Protein AF-A0A7S1QL71-F1 (afdb_monomer_lite)

Foldseek 3Di:
DDDDDDDDDDDDDDDDDDDDDDDDDDDDDDDDDDDDDDDDDDDPDDPDPVVVVVVVVVVVVVVVVVVVVVVVVVVVVVVVVVVVVCVVVVVVVVVVVVVVVVVVVVVVVVVVVVVVVVVVVVVVVVVVVVVVVVVVVVVVVVVVVVVVVVVVLVVVLQVQLQVLLVVLVVVLVVLVVLLVVLLVLLVVLLVQLVVLLVVLVVLQVVLVVCVVVVNNVSSVVSNVVSVVSNVSSVVSNVVSVVSNVVSVVSVVCSVVSVVVSVVSSVVSSVVSVVVVPDPPPD

Secondary structure (DSSP, 8-state):
--------------------------------------------S--SSHHHHHHHHHHHHHHHHHHHHHHHHHHHHHHHHHHHHHHHHHHHHHHHHHHHHHHHHHHHHHHHHHHHHHHHHHHHHHHHHHHHHHHHHHHHHHHHHHHHHHHHHHHHHHHHHHHHHHHHHHHHHHHHHHHHHHHHHHHHHHHHHHHHHHHHHHHHHHHHHHHHTT-HHHHHHHHHHHHHHHHHHHHHHHHHHHHHHHHHHHHHHHHHHHHHHHHHHHHHHHHHHHHHTSPP--

Sequence (282 aa):
MAANVAGWIGFLLVLLPCRAAPPSALREDTAQRGHHAALVGRNLRTGLNEVVSGVEVALSKATDAAKLAWALTDTIKKQAKESLKLAPLVEAEIATVEAAATTAREQDEQATAFLNKTRAAVEKAAFDAAEDYYMKVKLAGSRARSEATTRALEVKVAGTAADAAKPYKESYLRAKKVMMEYLEHARALAAASDSLKAESANESAAAVQYQTSGQVLQAEHQTKMAEALLGQAEALRGQAAEVRAQALRIRQGLPVYERAGQVASESIAAAVRSTATLPPIY

Radius of gyration: 66.4 Å; chains: 1; bounding box: 115×74×174 Å

pLDDT: mean 78.96, std 20.11, range [35.91, 98.44]

Organism: Alexandrium catenella (NCBI:txid2925)

Structure (mmCIF, N/CA/C/O backbone):
data_AF-A0A7S1QL71-F1
#
_entry.id   AF-A0A7S1QL71-F1
#
loop_
_atom_site.group_PDB
_atom_site.id
_atom_site.type_symbol
_atom_site.label_atom_id
_atom_site.label_alt_id
_atom_site.label_comp_id
_atom_site.label_asym_id
_atom_site.label_entity_id
_atom_site.label_seq_id
_atom_site.pdbx_PDB_ins_code
_atom_site.Cartn_x
_atom_site.Cartn_y
_atom_site.Cartn_z
_atom_site.occupancy
_atom_site.B_iso_or_equiv
_atom_site.auth_seq_id
_atom_site.auth_comp_id
_atom_site.auth_asym_id
_atom_site.auth_atom_id
_atom_site.pdbx_PDB_model_num
ATOM 1 N N . MET A 1 1 ? 30.863 -17.465 6.998 1.00 52.59 1 MET A N 1
ATOM 2 C CA . MET A 1 1 ? 31.424 -18.470 6.064 1.00 52.59 1 MET A CA 1
ATOM 3 C C . MET A 1 1 ? 30.580 -18.459 4.793 1.00 52.59 1 MET A C 1
ATOM 5 O O . MET A 1 1 ? 29.375 -18.322 4.936 1.00 52.59 1 MET A O 1
ATOM 9 N N . ALA A 1 2 ? 31.228 -18.589 3.622 1.00 42.53 2 ALA A N 1
ATOM 10 C CA . ALA A 1 2 ? 30.776 -18.340 2.230 1.00 42.53 2 ALA A CA 1
ATOM 11 C C . ALA A 1 2 ? 30.912 -16.857 1.786 1.00 42.53 2 ALA A C 1
ATOM 13 O O . ALA A 1 2 ? 30.121 -16.019 2.196 1.00 42.53 2 ALA A O 1
ATOM 14 N N . ALA A 1 3 ? 32.065 -16.435 1.232 1.00 47.59 3 ALA A N 1
ATOM 15 C CA . ALA A 1 3 ? 32.549 -16.567 -0.167 1.00 47.59 3 ALA A CA 1
ATOM 16 C C . ALA A 1 3 ? 31.872 -15.523 -1.092 1.00 47.59 3 ALA A C 1
ATOM 18 O O . ALA A 1 3 ? 30.721 -15.693 -1.458 1.00 47.59 3 ALA A O 1
ATOM 19 N N . ASN A 1 4 ? 32.418 -14.318 -1.299 1.00 48.34 4 ASN A N 1
ATOM 20 C CA . ASN A 1 4 ? 33.618 -13.937 -2.068 1.00 48.34 4 ASN A CA 1
ATOM 21 C C . ASN A 1 4 ? 33.493 -14.250 -3.576 1.00 48.34 4 ASN A C 1
ATOM 23 O O . ASN A 1 4 ? 33.864 -15.336 -4.009 1.00 48.34 4 ASN A O 1
ATOM 27 N N . VAL A 1 5 ? 33.003 -13.282 -4.365 1.00 51.25 5 VAL A N 1
ATOM 28 C CA . VAL A 1 5 ? 33.253 -13.193 -5.815 1.00 51.25 5 VAL A CA 1
ATOM 29 C C . VAL A 1 5 ? 33.566 -11.742 -6.165 1.00 51.25 5 VAL A C 1
ATOM 31 O O . VAL A 1 5 ? 32.731 -10.846 -6.057 1.00 51.25 5 VAL A O 1
ATOM 34 N N . ALA A 1 6 ? 34.820 -11.551 -6.552 1.00 47.31 6 ALA A N 1
ATOM 35 C CA . ALA A 1 6 ? 35.380 -10.361 -7.150 1.00 47.31 6 ALA A CA 1
ATOM 36 C C . ALA A 1 6 ? 35.065 -10.300 -8.656 1.00 47.31 6 ALA A C 1
ATOM 38 O O . ALA A 1 6 ? 34.960 -11.328 -9.320 1.00 47.31 6 ALA A O 1
ATOM 39 N N . GLY A 1 7 ? 35.009 -9.085 -9.196 1.00 47.31 7 GLY A N 1
ATOM 40 C CA . GLY A 1 7 ? 35.080 -8.786 -10.630 1.00 47.31 7 GLY A CA 1
ATOM 41 C C . GLY A 1 7 ? 35.305 -7.280 -10.785 1.00 47.31 7 GLY A C 1
ATOM 42 O O . GLY A 1 7 ? 34.358 -6.514 -10.696 1.00 47.31 7 GLY A O 1
ATOM 43 N N . TRP A 1 8 ? 36.535 -6.767 -10.686 1.00 44.16 8 TRP A N 1
ATOM 44 C CA . TRP A 1 8 ? 37.507 -6.641 -11.786 1.00 44.16 8 TRP A CA 1
ATOM 45 C C . TRP A 1 8 ? 36.888 -6.092 -13.079 1.00 44.16 8 TRP A C 1
ATOM 47 O O . TRP A 1 8 ? 36.543 -6.844 -13.982 1.00 44.16 8 TRP A O 1
ATOM 57 N N . ILE A 1 9 ? 36.817 -4.761 -13.185 1.00 52.62 9 ILE A N 1
ATOM 58 C CA . ILE A 1 9 ? 36.874 -4.060 -14.473 1.00 52.62 9 ILE A CA 1
ATOM 59 C C . ILE A 1 9 ? 37.983 -3.018 -14.358 1.00 52.62 9 ILE A C 1
ATOM 61 O O . ILE A 1 9 ? 37.792 -1.907 -13.872 1.00 52.62 9 ILE A O 1
ATOM 65 N N . GLY A 1 10 ? 39.171 -3.438 -14.777 1.00 44.62 10 GLY A N 1
ATOM 66 C CA . GLY A 1 10 ? 40.269 -2.572 -15.164 1.00 44.62 10 GLY A CA 1
ATOM 67 C C . GLY A 1 10 ? 40.693 -2.964 -16.574 1.00 44.62 10 GLY A C 1
ATOM 68 O O . GLY A 1 10 ? 41.163 -4.078 -16.776 1.00 44.62 10 GLY A O 1
ATOM 69 N N . PHE A 1 11 ? 40.496 -2.065 -17.536 1.00 44.62 11 PHE A N 1
ATOM 70 C CA . PHE A 1 11 ? 41.216 -2.006 -18.814 1.00 44.62 11 PHE A CA 1
ATOM 71 C C . PHE A 1 11 ? 40.961 -0.593 -19.373 1.00 44.62 11 PHE A C 1
ATOM 73 O O . PHE A 1 11 ? 39.836 -0.259 -19.721 1.00 44.62 11 PHE A O 1
ATOM 80 N N . LEU A 1 12 ? 41.846 0.381 -19.168 1.00 39.31 12 LEU A N 1
ATOM 81 C CA . LEU A 1 12 ? 43.116 0.579 -19.870 1.00 39.31 12 LEU A CA 1
ATOM 82 C C . LEU A 1 12 ? 42.895 0.800 -21.376 1.00 39.31 12 LEU A C 1
ATOM 84 O O . LEU A 1 12 ? 42.952 -0.136 -22.164 1.00 39.31 12 LEU A O 1
ATOM 88 N N . LEU A 1 13 ? 42.694 2.062 -21.774 1.00 44.09 13 LEU A N 1
ATOM 89 C CA . LEU A 1 13 ? 43.136 2.511 -23.090 1.00 44.09 13 LEU A CA 1
ATOM 90 C C . LEU A 1 13 ? 43.935 3.808 -22.959 1.00 44.09 13 LEU A C 1
ATOM 92 O O . LEU A 1 13 ? 43.483 4.835 -22.458 1.00 44.09 13 LEU A O 1
ATOM 96 N N . VAL A 1 14 ? 45.181 3.643 -23.366 1.00 44.66 14 VAL A N 1
ATOM 97 C CA . VAL A 1 14 ? 46.342 4.513 -23.314 1.00 44.66 14 VAL A CA 1
ATOM 98 C C . VAL A 1 14 ? 46.363 5.404 -24.562 1.00 44.66 14 VAL A C 1
ATOM 100 O O . VAL A 1 14 ? 46.089 4.930 -25.657 1.00 44.66 14 VAL A O 1
ATOM 103 N N . LEU A 1 15 ? 46.690 6.683 -24.343 1.00 40.09 15 LEU A N 1
ATOM 104 C CA . LEU A 1 15 ? 47.513 7.592 -25.164 1.00 40.09 15 LEU A CA 1
ATOM 105 C C . LEU A 1 15 ? 47.480 7.456 -26.705 1.00 40.09 15 LEU A C 1
ATOM 107 O O . LEU A 1 15 ? 47.986 6.482 -27.248 1.00 40.09 15 LEU A O 1
ATOM 111 N N . LEU A 1 16 ? 47.138 8.546 -27.411 1.00 40.00 16 LEU A N 1
ATOM 112 C CA . LEU A 1 16 ? 48.126 9.410 -28.100 1.00 40.00 16 LEU A CA 1
ATOM 113 C C . LEU A 1 16 ? 47.459 10.593 -28.852 1.00 40.00 16 LEU A C 1
ATOM 115 O O . LEU A 1 16 ? 46.326 10.471 -29.315 1.00 40.00 16 LEU A O 1
ATOM 119 N N . PRO A 1 17 ? 48.162 11.737 -28.998 1.00 47.72 17 PRO A N 1
ATOM 120 C CA . PRO A 1 17 ? 47.701 12.935 -29.690 1.00 47.72 17 PRO A CA 1
ATOM 121 C C . PRO A 1 17 ? 48.164 12.935 -31.156 1.00 47.72 17 PRO A C 1
ATOM 123 O O . PRO A 1 17 ? 49.351 12.762 -31.433 1.00 47.72 17 PRO A O 1
ATOM 126 N N . CYS A 1 18 ? 47.267 13.201 -32.109 1.00 39.78 18 CYS A N 1
ATOM 127 C CA . CYS A 1 18 ? 47.678 13.418 -33.496 1.00 39.78 18 CYS A CA 1
ATOM 128 C C . CYS A 1 18 ? 47.884 14.914 -33.763 1.00 39.78 18 CYS A C 1
ATOM 130 O O . CYS A 1 18 ? 46.958 15.701 -33.939 1.00 39.78 18 CYS A O 1
ATOM 132 N N . ARG A 1 19 ? 49.165 15.266 -33.728 1.00 41.09 19 ARG A N 1
ATOM 133 C CA . ARG A 1 19 ? 49.818 16.524 -34.079 1.00 41.09 19 ARG A CA 1
ATOM 134 C C . ARG A 1 19 ? 49.616 16.822 -35.572 1.00 41.09 19 ARG A C 1
ATOM 136 O O . ARG A 1 19 ? 50.142 16.094 -36.405 1.00 41.09 19 ARG A O 1
ATOM 143 N N . ALA A 1 20 ? 48.898 17.892 -35.906 1.00 43.12 20 ALA A N 1
ATOM 144 C CA . ALA A 1 20 ? 48.855 18.441 -37.261 1.00 43.12 20 ALA A CA 1
ATOM 145 C C . ALA A 1 20 ? 49.787 19.660 -37.337 1.00 43.12 20 ALA A C 1
ATOM 147 O O . ALA A 1 20 ? 49.513 20.707 -36.756 1.00 43.12 20 ALA A O 1
ATOM 148 N N . ALA A 1 21 ? 50.914 19.491 -38.023 1.00 42.34 21 ALA A N 1
ATOM 149 C CA . ALA A 1 21 ? 51.819 20.553 -38.455 1.00 42.34 21 ALA A CA 1
ATOM 150 C C . ALA A 1 21 ? 52.309 20.220 -39.886 1.00 42.34 21 ALA A C 1
ATOM 152 O O . ALA A 1 21 ? 52.244 19.055 -40.283 1.00 42.34 21 ALA A O 1
ATOM 153 N N . PRO A 1 22 ? 52.725 21.229 -40.671 1.00 61.44 22 PRO A N 1
ATOM 154 C CA . PRO A 1 22 ? 52.572 21.291 -42.128 1.00 61.44 22 PRO A CA 1
ATOM 155 C C . PRO A 1 22 ? 53.793 20.762 -42.896 1.00 61.44 22 PRO A C 1
ATOM 157 O O . PRO A 1 22 ? 54.864 20.603 -42.309 1.00 61.44 22 PRO A O 1
ATOM 160 N N . PRO A 1 23 ? 53.688 20.645 -44.230 1.00 58.56 23 PRO A N 1
ATOM 161 C CA . PRO A 1 23 ? 54.839 20.841 -45.099 1.00 58.56 23 PRO A CA 1
ATOM 162 C C . PRO A 1 23 ? 54.737 22.129 -45.927 1.00 58.56 23 PRO A C 1
ATOM 164 O O . PRO A 1 23 ? 53.865 22.314 -46.774 1.00 58.56 23 PRO A O 1
ATOM 167 N N . SER A 1 24 ? 55.710 22.994 -45.671 1.00 52.12 24 SER A N 1
ATOM 168 C CA . SER A 1 24 ? 56.287 23.965 -46.594 1.00 52.12 24 SER A CA 1
ATOM 169 C C . SER A 1 24 ? 57.078 23.240 -47.693 1.00 52.12 24 SER A C 1
ATOM 171 O O . SER A 1 24 ? 57.825 22.326 -47.358 1.00 52.12 24 SER A O 1
ATOM 173 N N . ALA A 1 25 ? 56.976 23.686 -48.950 1.00 42.56 25 ALA A N 1
ATOM 174 C CA . ALA A 1 25 ? 57.993 23.632 -50.024 1.00 42.56 25 ALA A CA 1
ATOM 175 C C . ALA A 1 25 ? 57.293 23.895 -51.374 1.00 42.56 25 ALA A C 1
ATOM 177 O O . ALA A 1 25 ? 56.169 23.454 -51.555 1.00 42.56 25 ALA A O 1
ATOM 178 N N . LEU A 1 26 ? 57.837 24.552 -52.393 1.00 45.97 26 LEU A N 1
ATOM 179 C CA . LEU A 1 26 ? 59.080 25.278 -52.635 1.00 45.97 26 LEU A CA 1
ATOM 180 C C . LEU A 1 26 ? 58.827 26.097 -53.921 1.00 45.97 26 LEU A C 1
ATOM 182 O O . LEU A 1 26 ? 58.053 25.694 -54.787 1.00 45.97 26 LEU A O 1
ATOM 186 N N . ARG A 1 27 ? 59.468 27.263 -53.991 1.00 42.25 27 ARG A N 1
ATOM 187 C CA . ARG A 1 27 ? 59.616 28.140 -55.164 1.00 42.25 27 ARG A CA 1
ATOM 188 C C . ARG A 1 27 ? 60.533 27.520 -56.227 1.00 42.25 27 ARG A C 1
ATOM 190 O O . ARG A 1 27 ? 61.331 26.668 -55.866 1.00 42.25 27 ARG A O 1
ATOM 197 N N . GLU A 1 28 ? 60.470 28.113 -57.428 1.00 35.91 28 GLU A N 1
ATOM 198 C CA . GLU A 1 28 ? 61.524 28.385 -58.447 1.00 35.91 28 GLU A CA 1
ATOM 199 C C . GLU A 1 28 ? 61.006 28.039 -59.857 1.00 35.91 28 GLU A C 1
ATOM 201 O O . GLU A 1 28 ? 60.269 27.078 -60.017 1.00 35.91 28 GLU A O 1
ATOM 206 N N . ASP A 1 29 ? 61.295 28.730 -60.957 1.00 37.00 29 ASP A N 1
ATOM 207 C CA . ASP A 1 29 ? 61.975 29.991 -61.258 1.00 37.00 29 ASP A CA 1
ATOM 208 C C . ASP A 1 29 ? 61.735 30.212 -62.769 1.00 37.00 29 ASP A C 1
ATOM 210 O O . ASP A 1 29 ? 62.073 29.350 -63.578 1.00 37.00 29 ASP A O 1
ATOM 214 N N . THR A 1 30 ? 61.114 31.318 -63.180 1.00 43.94 30 THR A N 1
ATOM 215 C CA . THR A 1 30 ? 61.125 31.748 -64.592 1.00 43.94 30 THR A CA 1
ATOM 216 C C . THR A 1 30 ? 61.311 33.252 -64.646 1.00 43.94 30 THR A C 1
ATOM 218 O O . THR A 1 30 ? 60.370 34.026 -64.830 1.00 43.94 30 THR A O 1
ATOM 221 N N . ALA A 1 31 ? 62.561 33.663 -64.465 1.00 42.22 31 ALA A N 1
ATOM 222 C CA . ALA A 1 31 ? 63.071 34.919 -64.977 1.00 42.22 31 ALA A CA 1
ATOM 223 C C . ALA A 1 31 ? 63.487 34.772 -66.455 1.00 42.22 31 ALA A C 1
ATOM 225 O O . ALA A 1 31 ? 63.859 33.694 -66.906 1.00 42.22 31 ALA A O 1
ATOM 226 N N . GLN A 1 32 ? 63.540 35.920 -67.141 1.00 39.25 32 GLN A N 1
ATOM 227 C CA . GLN A 1 32 ? 64.311 36.212 -68.362 1.00 39.25 32 GLN A CA 1
ATOM 228 C C . GLN A 1 32 ? 63.641 36.007 -69.736 1.00 39.25 32 GLN A C 1
ATOM 230 O O . GLN A 1 32 ? 63.832 34.991 -70.393 1.00 39.25 32 GLN A O 1
ATOM 235 N N . ARG A 1 33 ? 63.056 37.090 -70.275 1.00 37.88 33 ARG A N 1
ATOM 236 C CA . ARG A 1 33 ? 63.634 37.936 -71.360 1.00 37.88 33 ARG A CA 1
ATOM 237 C C . ARG A 1 33 ? 62.529 38.669 -72.117 1.00 37.88 33 ARG A C 1
ATOM 239 O O . ARG A 1 33 ? 61.592 38.047 -72.596 1.00 37.88 33 ARG A O 1
ATOM 246 N N . GLY A 1 34 ? 62.691 39.982 -72.296 1.00 36.62 34 GLY A N 1
ATOM 247 C CA . GLY A 1 34 ? 61.803 40.729 -73.187 1.00 36.62 34 GLY A CA 1
ATOM 248 C C . GLY A 1 34 ? 61.893 42.254 -73.178 1.00 36.62 34 GLY A C 1
ATOM 249 O O . GLY A 1 34 ? 60.902 42.895 -73.496 1.00 36.62 34 GLY A O 1
ATOM 250 N N . HIS A 1 35 ? 63.035 42.862 -72.851 1.00 39.12 35 HIS A N 1
ATOM 251 C CA . HIS A 1 35 ? 63.293 44.265 -73.188 1.00 39.12 35 HIS A CA 1
ATOM 252 C C . HIS A 1 35 ? 64.609 44.334 -73.947 1.00 39.12 35 HIS A C 1
ATOM 254 O O . HIS A 1 35 ? 65.586 43.789 -73.460 1.00 39.12 35 HIS A O 1
ATOM 260 N N . HIS A 1 36 ? 64.587 44.921 -75.146 1.00 37.06 36 HIS A N 1
ATOM 261 C CA . HIS A 1 36 ? 65.594 45.821 -75.729 1.00 37.06 36 HIS A CA 1
ATOM 262 C C . HIS A 1 36 ? 65.219 46.052 -77.203 1.00 37.06 36 HIS A C 1
ATOM 264 O O . HIS A 1 36 ? 65.773 45.452 -78.118 1.00 37.06 36 HIS A O 1
ATOM 270 N N . ALA A 1 37 ? 64.241 46.932 -77.422 1.00 39.91 37 ALA A N 1
ATOM 271 C CA . ALA A 1 37 ? 64.060 47.623 -78.691 1.00 39.91 37 ALA A CA 1
ATOM 272 C C . ALA A 1 37 ? 64.785 48.968 -78.568 1.00 39.91 37 ALA A C 1
ATOM 274 O O . ALA A 1 37 ? 64.305 49.867 -77.882 1.00 39.91 37 ALA A O 1
ATOM 275 N N . ALA A 1 38 ? 65.967 49.086 -79.168 1.00 41.12 38 ALA A N 1
ATOM 276 C CA . ALA A 1 38 ? 66.685 50.349 -79.254 1.00 41.12 38 ALA A CA 1
ATOM 277 C C . ALA A 1 38 ? 67.646 50.350 -80.451 1.00 41.12 38 ALA A C 1
ATOM 279 O O . ALA A 1 38 ? 68.565 49.543 -80.520 1.00 41.12 38 ALA A O 1
ATOM 280 N N . LEU A 1 39 ? 67.430 51.335 -81.328 1.00 44.91 39 LEU A N 1
ATOM 281 C CA . LEU A 1 39 ? 68.446 52.049 -82.106 1.00 44.91 39 LEU A CA 1
ATOM 282 C C . LEU A 1 39 ? 69.272 51.243 -83.121 1.00 44.91 39 LEU A C 1
ATOM 284 O O . LEU A 1 39 ? 70.386 50.813 -82.849 1.00 44.91 39 LEU A O 1
ATOM 288 N N . VAL A 1 40 ? 68.800 51.234 -84.372 1.00 43.38 40 VAL A N 1
ATOM 289 C CA . VAL A 1 40 ? 69.698 51.202 -85.536 1.00 43.38 40 VAL A CA 1
ATOM 290 C C . VAL A 1 40 ? 69.357 52.381 -86.439 1.00 43.38 40 VAL A C 1
ATOM 292 O O . VAL A 1 40 ? 68.404 52.359 -87.212 1.00 43.38 40 VAL A O 1
ATOM 295 N N . GLY A 1 41 ? 70.151 53.439 -86.300 1.00 40.44 41 GLY A N 1
ATOM 296 C CA . GLY A 1 41 ? 70.159 54.600 -87.172 1.00 40.44 41 GLY A CA 1
ATOM 297 C C . GLY A 1 41 ? 71.595 55.069 -87.368 1.00 40.44 41 GLY A C 1
ATOM 298 O O . GLY A 1 41 ? 72.275 55.362 -86.394 1.00 40.44 41 GLY A O 1
ATOM 299 N N . ARG A 1 42 ? 71.992 55.174 -88.643 1.00 42.69 42 ARG A N 1
ATOM 300 C CA . ARG A 1 42 ? 73.165 55.889 -89.181 1.00 42.69 42 ARG A CA 1
ATOM 301 C C . ARG A 1 42 ? 74.547 55.422 -88.709 1.00 42.69 42 ARG A C 1
ATOM 303 O O . ARG A 1 42 ? 74.974 55.755 -87.618 1.00 42.69 42 ARG A O 1
ATOM 310 N N . ASN A 1 43 ? 75.295 54.803 -89.627 1.00 44.00 43 ASN A N 1
ATOM 311 C CA . ASN A 1 43 ? 76.637 55.263 -90.026 1.00 44.00 43 ASN A CA 1
ATOM 312 C C . ASN A 1 43 ? 77.100 54.520 -91.297 1.00 44.00 43 ASN A C 1
ATOM 314 O O . ASN A 1 43 ? 77.779 53.503 -91.252 1.00 44.00 43 ASN A O 1
ATOM 318 N N . LEU A 1 44 ? 76.697 55.052 -92.456 1.00 48.97 44 LEU A N 1
ATOM 319 C CA . LEU A 1 44 ? 77.192 54.701 -93.791 1.00 48.97 44 LEU A CA 1
ATOM 320 C C . LEU A 1 44 ? 78.327 55.672 -94.150 1.00 48.97 44 LEU A C 1
ATOM 322 O O . LEU A 1 44 ? 78.015 56.739 -94.677 1.00 48.97 44 LEU A O 1
ATOM 326 N N . ARG A 1 45 ? 79.604 55.359 -93.848 1.00 48.97 45 ARG A N 1
ATOM 327 C CA . ARG A 1 45 ? 80.784 55.986 -94.509 1.00 48.97 45 ARG A CA 1
ATOM 328 C C . ARG A 1 45 ? 82.171 55.447 -94.090 1.00 48.97 45 ARG A C 1
ATOM 330 O O . ARG A 1 45 ? 83.080 56.232 -93.876 1.00 48.97 45 ARG A O 1
ATOM 337 N N . THR A 1 46 ? 82.391 54.131 -94.022 1.00 52.19 46 THR A N 1
ATOM 338 C CA . THR A 1 46 ? 83.763 53.565 -93.857 1.00 52.19 46 THR A CA 1
ATOM 339 C C . THR A 1 46 ? 83.994 52.220 -94.572 1.00 52.19 46 THR A C 1
ATOM 341 O O . THR A 1 46 ? 84.983 51.545 -94.317 1.00 52.19 46 THR A O 1
ATOM 344 N N . GLY A 1 47 ? 83.120 51.807 -95.497 1.00 47.59 47 GLY A N 1
ATOM 345 C CA . GLY A 1 47 ? 83.071 50.422 -95.992 1.00 47.59 47 GLY A CA 1
ATOM 346 C C . GLY A 1 47 ? 83.618 50.166 -97.398 1.00 47.59 47 GLY A C 1
ATOM 347 O O . GLY A 1 47 ? 82.855 49.694 -98.230 1.00 47.59 47 GLY A O 1
ATOM 348 N N . LEU A 1 48 ? 84.899 50.427 -97.684 1.00 48.91 48 LEU A N 1
ATOM 349 C CA . LEU A 1 48 ? 85.489 49.978 -98.965 1.00 48.91 48 LEU A CA 1
ATOM 350 C C . LEU A 1 48 ? 86.841 49.249 -98.863 1.00 48.91 48 LEU A C 1
ATOM 352 O O . LEU A 1 48 ? 87.106 48.414 -99.717 1.00 48.91 48 LEU A O 1
ATOM 356 N N . ASN A 1 49 ? 87.635 49.427 -97.798 1.00 51.25 49 ASN A N 1
ATOM 357 C CA . ASN A 1 49 ? 88.885 48.658 -97.613 1.00 51.25 49 ASN A CA 1
ATOM 358 C C . ASN A 1 49 ? 88.751 47.425 -96.690 1.00 51.25 49 ASN A C 1
ATOM 360 O O . ASN A 1 49 ? 89.624 46.566 -96.702 1.00 51.25 49 ASN A O 1
ATOM 364 N N . GLU A 1 50 ? 87.647 47.283 -95.949 1.00 54.31 50 GLU A N 1
ATOM 365 C CA . GLU A 1 50 ? 87.333 46.097 -95.120 1.00 54.31 50 GLU A CA 1
ATOM 366 C C . GLU A 1 50 ? 86.605 44.993 -95.919 1.00 54.31 50 GLU A C 1
ATOM 368 O O . GLU A 1 50 ? 86.572 43.826 -95.536 1.00 54.31 50 GLU A O 1
ATOM 373 N N . VAL A 1 51 ? 86.052 45.350 -97.084 1.00 53.78 51 VAL A N 1
ATOM 374 C CA . VAL A 1 51 ? 85.275 44.437 -97.935 1.00 53.78 51 VAL A CA 1
ATOM 375 C C . VAL A 1 51 ? 86.178 43.410 -98.628 1.00 53.78 51 VAL A C 1
ATOM 377 O O . VAL A 1 51 ? 85.768 42.270 -98.807 1.00 53.78 51 VAL A O 1
ATOM 380 N N . VAL A 1 52 ? 87.422 43.761 -98.970 1.00 56.00 52 VAL A N 1
ATOM 381 C CA . VAL A 1 52 ? 88.305 42.858 -99.733 1.00 56.00 52 VAL A CA 1
ATOM 382 C C . VAL A 1 52 ? 88.930 41.769 -98.845 1.00 56.00 52 VAL A C 1
ATOM 384 O O . VAL A 1 52 ? 88.936 40.607 -99.238 1.00 56.00 52 VAL A O 1
ATOM 387 N N . SER A 1 53 ? 89.350 42.080 -97.612 1.00 57.41 53 SER A N 1
ATOM 388 C CA . SER A 1 53 ? 89.821 41.067 -96.644 1.00 57.41 53 SER A CA 1
ATOM 389 C C . SER A 1 53 ? 88.676 40.246 -96.030 1.00 57.41 53 SER A C 1
ATOM 391 O O . SER A 1 53 ? 88.863 39.084 -95.665 1.00 57.41 53 SER A O 1
ATOM 393 N N . GLY A 1 54 ? 87.465 40.811 -95.965 1.00 57.00 54 GLY A N 1
ATOM 394 C CA . GLY A 1 54 ? 86.256 40.102 -95.546 1.00 57.00 54 GLY A CA 1
ATOM 395 C C . GLY A 1 54 ? 85.812 39.011 -96.525 1.00 57.00 54 GLY A C 1
ATOM 396 O O . GLY A 1 54 ? 85.304 37.981 -96.086 1.00 57.00 54 GLY A O 1
ATOM 397 N N . VAL A 1 55 ? 86.039 39.188 -97.832 1.00 57.25 55 VAL A N 1
ATOM 398 C CA . VAL A 1 55 ? 85.632 38.210 -98.857 1.00 57.25 55 VAL A CA 1
ATOM 399 C C . VAL A 1 55 ? 86.477 36.936 -98.799 1.00 57.25 55 VAL A C 1
ATOM 401 O O . VAL A 1 55 ? 85.910 35.849 -98.871 1.00 57.25 55 VAL A O 1
ATOM 404 N N . GLU A 1 56 ? 87.792 37.021 -98.586 1.00 64.81 56 GLU A N 1
ATOM 405 C CA . GLU A 1 56 ? 88.649 35.824 -98.487 1.00 64.81 56 GLU A CA 1
ATOM 406 C C . GLU A 1 56 ? 88.372 35.011 -97.210 1.00 64.81 56 GLU A C 1
ATOM 408 O O . GLU A 1 56 ? 88.278 33.782 -97.255 1.00 64.81 56 GLU A O 1
ATOM 413 N N . VAL A 1 57 ? 88.138 35.689 -96.080 1.00 68.31 57 VAL A N 1
ATOM 414 C CA . VAL A 1 57 ? 87.726 35.043 -94.820 1.00 68.31 57 VAL A CA 1
ATOM 415 C C . VAL A 1 57 ? 86.307 34.472 -94.921 1.00 68.31 57 VAL A C 1
ATOM 417 O O . VAL A 1 57 ? 86.026 33.413 -94.358 1.00 68.31 57 VAL A O 1
ATOM 420 N N . ALA A 1 58 ? 85.399 35.137 -95.640 1.00 58.41 58 ALA A N 1
ATOM 421 C CA . ALA A 1 58 ? 84.064 34.607 -95.902 1.00 58.41 58 ALA A CA 1
ATOM 422 C C . ALA A 1 58 ? 84.118 33.369 -96.808 1.00 58.41 58 ALA A C 1
ATOM 424 O O . ALA A 1 58 ? 83.380 32.417 -96.566 1.00 58.41 58 ALA A O 1
ATOM 425 N N . LEU A 1 59 ? 85.016 33.341 -97.798 1.00 62.53 59 LEU A N 1
ATOM 426 C CA . LEU A 1 59 ? 85.171 32.205 -98.704 1.00 62.53 59 LEU A CA 1
ATOM 427 C C . LEU A 1 59 ? 85.748 30.976 -97.983 1.00 62.53 59 LEU A C 1
ATOM 429 O O . LEU A 1 59 ? 85.238 29.870 -98.169 1.00 62.53 59 LEU A O 1
ATOM 433 N N . SER A 1 60 ? 86.755 31.144 -97.114 1.00 73.75 60 SER A N 1
ATOM 434 C CA . SER A 1 60 ? 87.298 30.021 -96.331 1.00 73.75 60 SER A CA 1
ATOM 435 C C . SER A 1 60 ? 86.272 29.480 -95.330 1.00 73.75 60 SER A C 1
ATOM 437 O O . SER A 1 60 ? 86.027 28.274 -95.299 1.00 73.75 60 SER A O 1
ATOM 439 N N . LYS A 1 61 ? 85.555 30.364 -94.619 1.00 66.69 61 LYS A N 1
ATOM 440 C CA . LYS A 1 61 ? 84.454 29.979 -93.719 1.00 66.69 61 LYS A CA 1
ATOM 441 C C . LYS A 1 61 ? 83.311 29.286 -94.455 1.00 66.69 61 LYS A C 1
ATOM 443 O O . LYS A 1 61 ? 82.771 28.311 -93.942 1.00 66.69 61 LYS A O 1
ATOM 448 N N . ALA A 1 62 ? 82.953 29.749 -95.652 1.00 59.00 62 ALA A N 1
ATOM 449 C CA . ALA A 1 62 ? 81.939 29.099 -96.478 1.00 59.00 62 ALA A CA 1
ATOM 450 C C . ALA A 1 62 ? 82.390 27.700 -96.927 1.00 59.00 62 ALA A C 1
ATOM 452 O O . ALA A 1 62 ? 81.590 26.766 -96.936 1.00 59.00 62 ALA A O 1
ATOM 453 N N . THR A 1 63 ? 83.677 27.532 -97.239 1.00 68.31 63 THR A N 1
ATOM 454 C CA . THR A 1 63 ? 84.239 26.243 -97.666 1.00 68.31 63 THR A CA 1
ATOM 455 C C . THR A 1 63 ? 84.305 25.238 -96.510 1.00 68.31 63 THR A C 1
ATOM 457 O O . THR A 1 63 ? 83.959 24.069 -96.689 1.00 68.31 63 THR A O 1
ATOM 460 N N . ASP A 1 64 ? 84.675 25.677 -95.307 1.00 70.44 64 ASP A N 1
ATOM 461 C CA . ASP A 1 64 ? 84.691 24.820 -94.115 1.00 70.44 64 ASP A CA 1
ATOM 462 C C . ASP A 1 64 ? 83.276 24.486 -93.625 1.00 70.44 64 ASP A C 1
ATOM 464 O O . ASP A 1 64 ? 82.998 23.337 -93.270 1.00 70.44 64 ASP A O 1
ATOM 468 N N . ALA A 1 65 ? 82.342 25.440 -93.702 1.00 58.88 65 ALA A N 1
ATOM 469 C CA . ALA A 1 65 ? 80.926 25.189 -93.439 1.00 58.88 65 ALA A CA 1
ATOM 470 C C . ALA A 1 65 ? 80.336 24.176 -94.432 1.00 58.88 65 ALA A C 1
ATOM 472 O O . ALA A 1 65 ? 79.584 23.289 -94.028 1.00 58.88 65 ALA A O 1
ATOM 473 N N . ALA A 1 66 ? 80.718 24.248 -95.712 1.00 55.94 66 ALA A N 1
ATOM 474 C CA . ALA A 1 66 ? 80.306 23.267 -96.708 1.00 55.94 66 ALA A CA 1
ATOM 475 C C . ALA A 1 66 ? 80.852 21.867 -96.380 1.00 55.94 66 ALA A C 1
ATOM 477 O O . ALA A 1 66 ? 80.091 20.903 -96.393 1.00 55.94 66 ALA A O 1
ATOM 478 N N . LYS A 1 67 ? 82.133 21.731 -96.010 1.00 74.44 67 LYS A N 1
ATOM 479 C CA . LYS A 1 67 ? 82.712 20.432 -95.608 1.00 74.44 67 LYS A CA 1
ATOM 480 C C . LYS A 1 67 ? 82.030 19.844 -94.370 1.00 74.44 67 LYS A C 1
ATOM 482 O O . LYS A 1 67 ? 81.748 18.647 -94.349 1.00 74.44 67 LYS A O 1
ATOM 487 N N . LEU A 1 68 ? 81.715 20.671 -93.371 1.00 64.38 68 LEU A N 1
ATOM 488 C CA . LEU A 1 68 ? 80.953 20.242 -92.194 1.00 64.38 68 LEU A CA 1
ATOM 489 C C . LEU A 1 68 ? 79.526 19.820 -92.560 1.00 64.38 68 LEU A C 1
ATOM 491 O O . LEU A 1 68 ? 79.055 18.799 -92.067 1.00 64.38 68 LEU A O 1
ATOM 495 N N . ALA A 1 69 ? 78.860 20.542 -93.462 1.00 56.88 69 ALA A N 1
ATOM 496 C CA . ALA A 1 69 ? 77.528 20.178 -93.937 1.00 56.88 69 ALA A CA 1
ATOM 497 C C . ALA A 1 69 ? 77.524 18.834 -94.690 1.00 56.88 69 ALA A C 1
ATOM 499 O O . ALA A 1 69 ? 76.608 18.029 -94.507 1.00 56.88 69 ALA A O 1
ATOM 500 N N . TRP A 1 70 ? 78.563 18.548 -95.483 1.00 65.06 70 TRP A N 1
ATOM 501 C CA . TRP A 1 70 ? 78.729 17.259 -96.167 1.00 65.06 70 TRP A CA 1
ATOM 502 C C . TRP A 1 70 ? 79.036 16.107 -95.195 1.00 65.06 70 TRP A C 1
ATOM 504 O O . TRP A 1 70 ? 78.430 15.042 -95.288 1.00 65.06 70 TRP A O 1
ATOM 514 N N . ALA A 1 71 ? 79.895 16.322 -94.194 1.00 71.56 71 ALA A N 1
ATOM 515 C CA . ALA A 1 71 ? 80.158 15.314 -93.161 1.00 71.56 71 ALA A CA 1
ATOM 516 C C . ALA A 1 71 ? 78.916 15.027 -92.293 1.00 71.56 71 ALA A C 1
ATOM 518 O O . ALA A 1 71 ? 78.633 13.872 -91.970 1.00 71.56 71 ALA A O 1
ATOM 519 N N . LEU A 1 72 ? 78.143 16.068 -91.960 1.00 60.97 72 LEU A N 1
ATOM 520 C CA . LEU A 1 72 ? 76.892 15.940 -91.213 1.00 60.97 72 LEU A CA 1
ATOM 521 C C . LEU A 1 72 ? 75.795 15.256 -92.031 1.00 60.97 72 LEU A C 1
ATOM 523 O O . LEU A 1 72 ? 74.998 14.508 -91.476 1.00 60.97 72 LEU A O 1
ATOM 527 N N . THR A 1 73 ? 75.746 15.449 -93.349 1.00 56.91 73 THR A N 1
ATOM 528 C CA . THR A 1 73 ? 74.760 14.743 -94.183 1.00 56.91 73 THR A CA 1
ATOM 529 C C . THR A 1 73 ? 75.041 13.245 -94.272 1.00 56.91 73 THR A C 1
ATOM 531 O O . THR A 1 73 ? 74.089 12.467 -94.312 1.00 56.91 73 THR A O 1
ATOM 534 N N . ASP A 1 74 ? 76.301 12.808 -94.222 1.00 68.44 74 ASP A N 1
ATOM 535 C CA . AS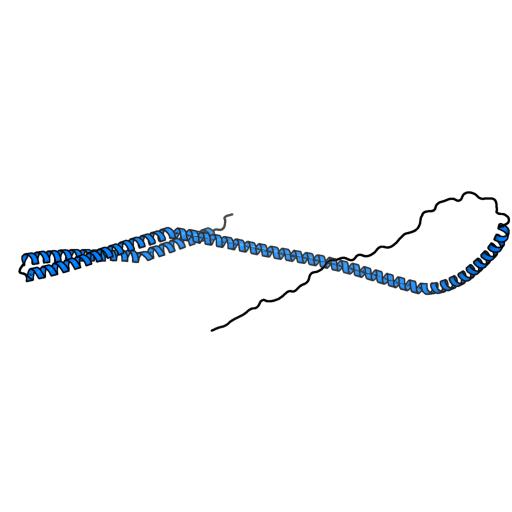P A 1 74 ? 76.635 11.379 -94.180 1.00 68.44 74 ASP A CA 1
ATOM 536 C C . ASP A 1 74 ? 76.368 10.734 -92.811 1.00 68.44 74 ASP A C 1
ATOM 538 O O . ASP A 1 74 ? 75.889 9.595 -92.759 1.00 68.44 74 ASP A O 1
ATOM 542 N N . THR A 1 75 ? 76.592 11.442 -91.697 1.00 67.38 75 THR A N 1
ATOM 543 C CA . THR A 1 75 ? 76.179 10.954 -90.368 1.00 67.38 75 THR A CA 1
ATOM 544 C C . THR A 1 75 ? 74.662 10.932 -90.225 1.00 67.38 75 THR A C 1
ATOM 546 O O . THR A 1 75 ? 74.127 9.924 -89.764 1.00 67.38 75 THR A O 1
ATOM 549 N N . ILE A 1 76 ? 73.954 11.953 -90.721 1.00 61.66 76 ILE A N 1
ATOM 550 C CA . ILE A 1 76 ? 72.485 11.979 -90.759 1.00 61.66 76 ILE A CA 1
ATOM 551 C C . ILE A 1 76 ? 71.949 10.843 -91.634 1.00 61.66 76 ILE A C 1
ATOM 553 O O . ILE A 1 76 ? 71.003 10.176 -91.235 1.00 61.66 76 ILE A O 1
ATOM 557 N N . LYS A 1 77 ? 72.557 10.538 -92.789 1.00 58.16 77 LYS A N 1
ATOM 558 C CA . LYS A 1 77 ? 72.140 9.397 -93.628 1.00 58.16 77 LYS A CA 1
ATOM 559 C C . LYS A 1 77 ? 72.368 8.044 -92.950 1.00 58.16 77 LYS A C 1
ATOM 561 O O . LYS A 1 77 ? 71.554 7.139 -93.136 1.00 58.16 77 LYS A O 1
ATOM 566 N N . LYS A 1 78 ? 73.453 7.878 -92.184 1.00 71.69 78 LYS A N 1
ATOM 567 C CA . LYS A 1 78 ? 73.709 6.650 -91.408 1.00 71.69 78 LYS A CA 1
ATOM 568 C C . LYS A 1 78 ? 72.725 6.507 -90.248 1.00 71.69 78 LYS A C 1
ATOM 570 O O . LYS A 1 78 ? 72.091 5.462 -90.142 1.00 71.69 78 LYS A O 1
ATOM 575 N N . GLN A 1 79 ? 72.516 7.573 -89.475 1.00 59.94 79 GLN A N 1
ATOM 576 C CA . GLN A 1 79 ? 71.529 7.603 -88.394 1.00 59.94 79 GLN A CA 1
ATOM 577 C C . GLN A 1 79 ? 70.105 7.408 -88.927 1.00 59.94 79 GLN A C 1
ATOM 579 O O . GLN A 1 79 ? 69.352 6.624 -88.369 1.00 59.94 79 GLN A O 1
ATOM 584 N N . ALA A 1 80 ? 69.750 8.007 -90.066 1.00 56.00 80 ALA A N 1
ATOM 585 C CA . ALA A 1 80 ? 68.448 7.811 -90.702 1.00 56.00 80 ALA A CA 1
ATOM 586 C C . ALA A 1 80 ? 68.232 6.361 -91.166 1.00 56.00 80 ALA A C 1
ATOM 588 O O . ALA A 1 80 ? 67.128 5.841 -91.033 1.00 56.00 80 ALA A O 1
ATOM 589 N N . LYS A 1 81 ? 69.270 5.676 -91.670 1.00 63.06 81 LYS A N 1
ATOM 590 C CA . LYS A 1 81 ? 69.190 4.249 -92.029 1.00 63.06 81 LYS A CA 1
ATOM 591 C C . LYS A 1 81 ? 69.081 3.327 -90.811 1.00 63.06 81 LYS A C 1
ATOM 593 O O . LYS A 1 81 ? 68.459 2.275 -90.928 1.00 63.06 81 LYS A O 1
ATOM 598 N N . GLU A 1 82 ? 69.671 3.686 -89.673 1.00 67.94 82 GLU A N 1
ATOM 599 C CA . GLU A 1 82 ? 69.518 2.937 -88.417 1.00 67.94 82 GLU A CA 1
ATOM 600 C C . GLU A 1 82 ? 68.149 3.189 -87.776 1.00 67.94 82 GLU A C 1
ATOM 602 O O . GLU A 1 82 ? 67.470 2.232 -87.413 1.00 67.94 82 GLU A O 1
ATOM 607 N N . SER A 1 83 ? 67.667 4.433 -87.770 1.00 58.28 83 SER A N 1
ATOM 608 C CA . SER A 1 83 ? 66.315 4.780 -87.315 1.00 58.28 83 SER A CA 1
ATOM 609 C C . SER A 1 83 ? 65.217 4.173 -88.195 1.00 58.28 83 SER A C 1
ATOM 611 O O . SER A 1 83 ? 64.189 3.747 -87.679 1.00 58.28 83 SER A O 1
ATOM 613 N N . LEU A 1 84 ? 65.438 4.036 -89.510 1.00 58.66 84 LEU A N 1
ATOM 614 C CA . LEU A 1 84 ? 64.513 3.328 -90.410 1.00 58.66 84 LEU A CA 1
ATOM 615 C C . LEU A 1 84 ? 64.411 1.824 -90.108 1.00 58.66 84 LEU A C 1
ATOM 617 O O . LEU A 1 84 ? 63.376 1.229 -90.386 1.00 58.66 84 LEU A O 1
ATOM 621 N N . LYS A 1 85 ? 65.440 1.202 -89.510 1.00 68.19 85 LYS A N 1
ATOM 622 C CA . LYS A 1 85 ? 65.353 -0.189 -89.019 1.00 68.19 85 LYS A CA 1
ATOM 623 C C . LYS A 1 85 ? 64.590 -0.301 -87.697 1.00 68.19 85 LYS A C 1
ATOM 625 O O . LYS A 1 85 ? 64.106 -1.382 -87.381 1.00 68.19 85 LYS A O 1
ATOM 630 N N . LEU A 1 86 ? 64.479 0.795 -86.945 1.00 66.12 86 LEU A N 1
ATOM 631 C CA . LEU A 1 86 ? 63.692 0.876 -85.712 1.00 66.12 86 LEU A CA 1
ATOM 632 C C . LEU A 1 86 ? 62.210 1.176 -85.976 1.00 66.12 86 LEU A C 1
ATOM 634 O O . LEU A 1 86 ? 61.395 0.926 -85.099 1.00 66.12 86 LEU A O 1
ATOM 638 N N . ALA A 1 87 ? 61.842 1.646 -87.173 1.00 67.62 87 ALA A N 1
ATOM 639 C CA . ALA A 1 87 ? 60.449 1.903 -87.548 1.00 67.62 87 ALA A CA 1
ATOM 640 C C . ALA A 1 87 ? 59.481 0.731 -87.239 1.00 67.62 87 ALA A C 1
ATOM 642 O O . ALA A 1 87 ? 58.494 0.979 -86.552 1.00 67.62 87 ALA A O 1
ATOM 643 N N . PRO A 1 88 ? 59.763 -0.541 -87.606 1.00 74.38 88 PRO A N 1
ATOM 644 C CA . PRO A 1 88 ? 58.875 -1.657 -87.254 1.00 74.38 88 PRO A CA 1
ATOM 645 C C . PRO A 1 88 ? 58.846 -1.983 -85.748 1.00 74.38 88 PRO A C 1
ATOM 647 O O . PRO A 1 88 ? 57.853 -2.513 -85.259 1.00 74.38 88 PRO A O 1
ATOM 650 N N . LEU A 1 89 ? 59.910 -1.668 -84.996 1.00 73.00 89 LEU A N 1
ATOM 651 C CA . LEU A 1 89 ? 59.933 -1.816 -83.532 1.00 73.00 89 LEU A CA 1
ATOM 652 C C . LEU A 1 89 ? 59.059 -0.752 -82.859 1.00 73.00 89 LEU A C 1
ATOM 654 O O . LEU A 1 89 ? 58.313 -1.074 -81.941 1.00 73.00 89 LEU A O 1
ATOM 658 N N . VAL A 1 90 ? 59.107 0.486 -83.356 1.00 66.12 90 VAL A N 1
ATOM 659 C CA . VAL A 1 90 ? 58.260 1.588 -82.882 1.00 66.12 90 VAL A CA 1
ATOM 660 C C . VAL A 1 90 ? 56.791 1.325 -83.213 1.00 66.12 90 VAL A C 1
ATOM 662 O O . VAL A 1 90 ? 55.941 1.528 -82.356 1.00 66.12 90 VAL A O 1
ATOM 665 N N . GLU A 1 91 ? 56.471 0.818 -84.406 1.00 69.06 91 GLU A N 1
ATOM 666 C CA . GLU A 1 91 ? 55.098 0.418 -84.758 1.00 69.06 91 GLU A CA 1
ATOM 667 C C . GLU A 1 91 ? 54.577 -0.718 -83.863 1.00 69.06 91 GLU A C 1
ATOM 669 O O . GLU A 1 91 ? 53.435 -0.666 -83.406 1.00 69.06 91 GLU A O 1
ATOM 674 N N . ALA A 1 92 ? 55.415 -1.714 -83.553 1.00 74.62 92 ALA A N 1
ATOM 675 C CA . ALA A 1 92 ? 55.057 -2.776 -82.616 1.00 74.62 92 ALA A CA 1
ATOM 676 C C . ALA A 1 92 ? 54.840 -2.239 -81.189 1.00 74.62 92 ALA A C 1
ATOM 678 O O . ALA A 1 92 ? 53.879 -2.629 -80.529 1.00 74.62 92 ALA A O 1
ATOM 679 N N . GLU A 1 93 ? 55.685 -1.320 -80.718 1.00 61.69 93 GLU A N 1
ATOM 680 C CA . GLU A 1 93 ? 55.542 -0.698 -79.399 1.00 61.69 93 GLU A CA 1
ATOM 681 C C . GLU A 1 93 ? 54.283 0.180 -79.322 1.00 61.69 93 GLU A C 1
ATOM 683 O O . GLU A 1 93 ? 53.510 0.045 -78.373 1.00 61.69 93 GLU A O 1
ATOM 688 N N . ILE A 1 94 ? 53.993 0.978 -80.356 1.00 62.41 94 ILE A N 1
ATOM 689 C CA . ILE A 1 94 ? 52.739 1.741 -80.474 1.00 62.41 94 ILE A CA 1
ATOM 690 C C . ILE A 1 94 ? 51.534 0.798 -80.409 1.00 62.41 94 ILE A C 1
ATOM 692 O O . ILE A 1 94 ? 50.634 1.036 -79.608 1.00 62.41 94 ILE A O 1
ATOM 696 N N . ALA A 1 95 ? 51.543 -0.311 -81.154 1.00 72.31 95 ALA A N 1
ATOM 697 C CA . ALA A 1 95 ? 50.460 -1.293 -81.107 1.00 72.31 95 ALA A CA 1
ATOM 698 C C . ALA A 1 95 ? 50.290 -1.912 -79.705 1.00 72.31 95 ALA A C 1
ATOM 700 O O . ALA A 1 95 ? 49.163 -2.110 -79.249 1.00 72.31 95 ALA A O 1
ATOM 701 N N . THR A 1 96 ? 51.384 -2.182 -78.979 1.00 69.06 96 THR A N 1
ATOM 702 C CA . THR A 1 96 ? 51.295 -2.668 -77.588 1.00 69.06 96 THR A CA 1
ATOM 703 C C . THR A 1 96 ? 50.761 -1.611 -76.624 1.00 69.06 96 THR A C 1
ATOM 705 O O . THR A 1 96 ? 49.981 -1.946 -75.733 1.00 69.06 96 THR A O 1
ATOM 708 N N . VAL A 1 97 ? 51.124 -0.339 -76.811 1.00 68.38 97 VAL A N 1
ATOM 709 C CA . VAL A 1 97 ? 50.624 0.778 -75.999 1.00 68.38 97 VAL A CA 1
ATOM 710 C C . VAL A 1 97 ? 49.143 1.032 -76.281 1.00 68.38 97 VAL A C 1
ATOM 712 O O . VAL A 1 97 ? 48.378 1.221 -75.340 1.00 68.38 97 VAL A O 1
ATOM 715 N N . GLU A 1 98 ? 48.701 0.968 -77.538 1.00 71.94 98 GLU A N 1
ATOM 716 C CA . GLU A 1 98 ? 47.285 1.074 -77.914 1.00 71.94 98 GLU A CA 1
ATOM 717 C C . GLU A 1 98 ? 46.456 -0.098 -77.361 1.00 71.94 98 GLU A C 1
ATOM 719 O O . GLU A 1 98 ? 45.369 0.112 -76.812 1.00 71.94 98 GLU A O 1
ATOM 724 N N . ALA A 1 99 ? 46.981 -1.327 -77.414 1.00 71.19 99 ALA A N 1
ATOM 725 C CA . ALA A 1 99 ? 46.352 -2.498 -76.800 1.00 71.19 99 ALA A CA 1
ATOM 726 C C . ALA A 1 99 ? 46.276 -2.385 -75.263 1.00 71.19 99 ALA A C 1
ATOM 728 O O . ALA A 1 99 ? 45.260 -2.725 -74.652 1.00 71.19 99 ALA A O 1
ATOM 729 N N . ALA A 1 100 ? 47.321 -1.859 -74.617 1.00 69.94 100 ALA A N 1
ATOM 730 C CA . ALA A 1 100 ? 47.316 -1.603 -73.179 1.00 69.94 100 ALA A CA 1
ATOM 731 C C . ALA A 1 100 ? 46.333 -0.481 -72.799 1.00 69.94 100 ALA A C 1
ATOM 733 O O . ALA A 1 100 ? 45.607 -0.612 -71.815 1.00 69.94 100 ALA A O 1
ATOM 734 N N . ALA A 1 101 ? 46.259 0.594 -73.591 1.00 65.88 101 ALA A N 1
ATOM 735 C CA . ALA A 1 101 ? 45.347 1.713 -73.365 1.00 65.88 101 ALA A CA 1
ATOM 736 C C . ALA A 1 101 ? 43.874 1.308 -73.531 1.00 65.88 101 ALA A C 1
ATOM 738 O O . ALA A 1 101 ? 43.032 1.694 -72.720 1.00 65.88 101 ALA A O 1
ATOM 739 N N . THR A 1 102 ? 43.557 0.498 -74.545 1.00 74.88 102 THR A N 1
ATOM 740 C CA . THR A 1 102 ? 42.208 -0.063 -74.741 1.00 74.88 102 THR A CA 1
ATOM 741 C C . THR A 1 102 ? 41.824 -1.009 -73.605 1.00 74.88 102 THR A C 1
ATOM 743 O O . THR A 1 102 ? 40.758 -0.837 -73.018 1.00 74.88 102 THR A O 1
ATOM 746 N N . THR A 1 103 ? 42.726 -1.908 -73.195 1.00 75.75 103 THR A N 1
ATOM 747 C CA . THR A 1 103 ? 42.510 -2.792 -72.034 1.00 75.75 103 THR A CA 1
ATOM 748 C C . THR A 1 103 ? 42.282 -1.994 -70.744 1.00 75.75 103 THR A C 1
ATOM 750 O O . THR A 1 103 ? 41.373 -2.304 -69.975 1.00 75.75 103 THR A O 1
ATOM 753 N N . ALA A 1 104 ? 43.070 -0.940 -70.503 1.00 71.88 104 ALA A N 1
ATOM 754 C CA . ALA A 1 104 ? 42.912 -0.082 -69.330 1.00 71.88 104 ALA A CA 1
ATOM 755 C C . ALA A 1 104 ? 41.558 0.646 -69.329 1.00 71.88 104 ALA A C 1
ATOM 757 O O . ALA A 1 104 ? 40.903 0.721 -68.291 1.00 71.88 104 ALA A O 1
ATOM 758 N N . ARG A 1 105 ? 41.108 1.133 -70.493 1.00 78.38 105 ARG A N 1
ATOM 759 C CA . ARG A 1 105 ? 39.791 1.762 -70.644 1.00 78.38 105 ARG A CA 1
ATOM 760 C C . ARG A 1 105 ? 38.652 0.780 -70.366 1.00 78.38 105 ARG A C 1
ATOM 762 O O . ARG A 1 105 ? 37.738 1.120 -69.623 1.00 78.38 105 ARG A O 1
ATOM 769 N N . GLU A 1 106 ? 38.707 -0.431 -70.918 1.00 82.06 106 GLU A N 1
ATOM 770 C CA . GLU A 1 106 ? 37.689 -1.461 -70.667 1.00 82.06 106 GLU A CA 1
ATOM 771 C C . GLU A 1 106 ? 37.621 -1.849 -69.182 1.00 82.06 106 GLU A C 1
ATOM 773 O O . GLU A 1 106 ? 36.531 -2.009 -68.627 1.00 82.06 106 GLU A O 1
ATOM 778 N N . GLN A 1 107 ? 38.773 -1.958 -68.512 1.00 79.44 107 GLN A N 1
ATOM 779 C CA . GLN A 1 107 ? 38.834 -2.228 -67.074 1.00 79.44 107 GLN A CA 1
ATOM 780 C C . GLN A 1 107 ? 38.262 -1.078 -66.235 1.00 79.44 107 GLN A C 1
ATOM 782 O O . GLN A 1 107 ? 37.548 -1.340 -65.266 1.00 79.44 107 GLN A O 1
ATOM 787 N N . ASP A 1 108 ? 38.519 0.178 -66.608 1.00 74.62 108 ASP A N 1
ATOM 788 C CA . ASP A 1 108 ? 37.953 1.354 -65.933 1.00 74.62 108 ASP A CA 1
ATOM 789 C C . ASP A 1 108 ? 36.425 1.439 -66.098 1.00 74.62 108 ASP A C 1
ATOM 791 O O . ASP A 1 108 ? 35.694 1.662 -65.126 1.00 74.62 108 ASP A O 1
ATOM 795 N N . GLU A 1 109 ? 35.915 1.159 -67.302 1.00 83.00 109 GLU A N 1
ATOM 796 C CA . GLU A 1 109 ? 34.475 1.095 -67.574 1.00 83.00 109 GLU A CA 1
ATOM 797 C C . GLU A 1 109 ? 33.801 -0.021 -66.746 1.00 83.00 109 GLU A C 1
ATOM 799 O O . GLU A 1 109 ? 32.750 0.200 -66.131 1.00 83.00 109 GLU A O 1
ATOM 804 N N . GLN A 1 110 ? 34.429 -1.201 -66.640 1.00 83.25 110 GLN A N 1
ATOM 805 C CA . GLN A 1 110 ? 33.951 -2.299 -65.789 1.00 83.25 110 GLN A CA 1
ATOM 806 C C . GLN A 1 110 ? 33.991 -1.949 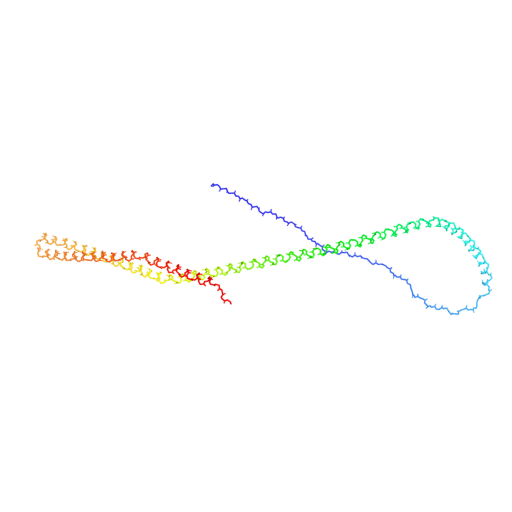-64.295 1.00 83.25 110 GLN A C 1
ATOM 808 O O . GLN A 1 110 ? 33.022 -2.217 -63.576 1.00 83.25 110 GLN A O 1
ATOM 813 N N . ALA A 1 111 ? 35.076 -1.331 -63.822 1.00 78.06 111 ALA A N 1
ATOM 814 C CA . ALA A 1 111 ? 35.224 -0.909 -62.433 1.00 78.06 111 ALA A CA 1
ATOM 815 C C . ALA A 1 111 ? 34.170 0.142 -62.056 1.00 78.06 111 ALA A C 1
ATOM 817 O O . ALA A 1 111 ? 33.507 0.016 -61.023 1.00 78.06 111 ALA A O 1
ATOM 818 N N . THR A 1 112 ? 33.939 1.127 -62.926 1.00 82.12 112 THR A N 1
ATOM 819 C CA . THR A 1 112 ? 32.905 2.154 -62.747 1.00 82.12 112 THR A CA 1
ATOM 820 C C . THR A 1 112 ? 31.505 1.540 -62.727 1.00 82.12 112 THR A C 1
ATOM 822 O O . THR A 1 112 ? 30.695 1.859 -61.851 1.00 82.12 112 THR A O 1
ATOM 825 N N . ALA A 1 113 ? 31.212 0.604 -63.636 1.00 85.62 113 ALA A N 1
ATOM 826 C CA . ALA A 1 113 ? 29.938 -0.110 -63.645 1.00 85.62 113 ALA A CA 1
ATOM 827 C C . ALA A 1 113 ? 29.725 -0.927 -62.358 1.00 85.62 113 ALA A C 1
ATOM 829 O O . ALA A 1 113 ? 28.628 -0.914 -61.790 1.00 85.62 113 ALA A O 1
ATOM 830 N N . PHE A 1 114 ? 30.762 -1.613 -61.867 1.00 85.44 114 PHE A N 1
ATOM 831 C CA . PHE A 1 114 ? 30.709 -2.370 -60.615 1.00 85.44 114 PHE A CA 1
ATOM 832 C C . PHE A 1 114 ? 30.514 -1.459 -59.396 1.00 85.44 114 PHE A C 1
ATOM 834 O O . PHE A 1 114 ? 29.700 -1.756 -58.518 1.00 85.44 114 PHE A O 1
ATOM 841 N N . LEU A 1 115 ? 31.200 -0.317 -59.363 1.00 82.00 115 LEU A N 1
ATOM 842 C CA . LEU A 1 115 ? 31.075 0.685 -58.309 1.00 82.00 115 LEU A CA 1
ATOM 843 C C . LEU A 1 115 ? 29.659 1.273 -58.268 1.00 82.00 115 LEU A C 1
ATOM 845 O O . LEU A 1 115 ? 29.063 1.341 -57.194 1.00 82.00 115 LEU A O 1
ATOM 849 N N . ASN A 1 116 ? 29.076 1.616 -59.420 1.00 83.94 116 ASN A N 1
ATOM 850 C CA . ASN A 1 116 ? 27.701 2.116 -59.499 1.00 83.94 116 ASN A CA 1
ATOM 851 C C . ASN A 1 116 ? 26.676 1.063 -59.050 1.00 83.94 116 ASN A C 1
ATOM 853 O O . ASN A 1 116 ? 25.771 1.381 -58.279 1.00 83.94 116 ASN A O 1
ATOM 857 N N . LYS A 1 117 ? 26.846 -0.204 -59.458 1.00 91.38 117 LYS A N 1
ATOM 858 C CA . LYS A 1 117 ? 26.007 -1.318 -58.978 1.00 91.38 117 LYS A CA 1
ATOM 859 C C . LYS A 1 117 ? 26.114 -1.498 -57.464 1.00 91.38 117 LYS A C 1
ATOM 861 O O . LYS A 1 117 ? 25.099 -1.686 -56.801 1.00 91.38 117 LYS A O 1
ATOM 866 N N . THR A 1 118 ? 27.326 -1.408 -56.919 1.00 90.81 118 THR A N 1
ATOM 867 C CA . THR A 1 118 ? 27.568 -1.537 -55.477 1.00 90.81 118 THR A CA 1
ATOM 868 C C . THR A 1 118 ? 26.942 -0.377 -54.710 1.00 90.81 118 THR A C 1
ATOM 870 O O . THR A 1 118 ? 26.272 -0.613 -53.711 1.00 90.81 118 THR A O 1
ATOM 873 N N . ARG A 1 119 ? 27.078 0.864 -55.197 1.00 89.19 119 ARG A N 1
ATOM 874 C CA . ARG A 1 119 ? 26.419 2.039 -54.604 1.00 89.19 119 ARG A CA 1
ATOM 875 C C . ARG A 1 119 ? 24.903 1.878 -54.573 1.00 89.19 119 ARG A C 1
ATOM 877 O O . ARG A 1 119 ? 24.320 1.994 -53.503 1.00 89.19 119 ARG A O 1
ATOM 884 N N . ALA A 1 120 ? 24.289 1.514 -55.699 1.00 88.69 120 ALA A N 1
ATOM 885 C CA . ALA A 1 120 ? 22.846 1.291 -55.767 1.00 88.69 120 ALA A CA 1
ATOM 886 C C . ALA A 1 120 ? 22.381 0.161 -54.826 1.00 88.69 120 ALA A C 1
ATOM 888 O O . ALA A 1 120 ? 21.343 0.278 -54.177 1.00 88.69 120 ALA A O 1
ATOM 889 N N . ALA A 1 121 ? 23.157 -0.925 -54.712 1.00 90.00 121 ALA A N 1
ATOM 890 C CA . ALA A 1 121 ? 22.856 -2.020 -53.791 1.00 90.00 121 ALA A CA 1
ATOM 891 C C . ALA A 1 121 ? 22.969 -1.595 -52.316 1.00 90.00 121 ALA A C 1
ATOM 893 O O . ALA A 1 121 ? 22.114 -1.963 -51.512 1.00 90.00 121 ALA A O 1
ATOM 894 N N . VAL A 1 122 ? 23.988 -0.803 -51.965 1.00 89.88 122 VAL A N 1
ATOM 895 C CA . VAL A 1 122 ? 24.179 -0.264 -50.609 1.00 89.88 122 VAL A CA 1
ATOM 896 C C . VAL A 1 122 ? 23.073 0.726 -50.252 1.00 89.88 122 VAL A C 1
ATOM 898 O O . VAL A 1 122 ? 22.524 0.637 -49.159 1.00 89.88 122 VAL A O 1
ATOM 901 N N . GLU A 1 123 ? 22.706 1.630 -51.163 1.00 88.12 123 GLU A N 1
ATOM 902 C CA . GLU A 1 123 ? 21.599 2.571 -50.962 1.00 88.12 123 GLU A CA 1
ATOM 903 C C . GLU A 1 123 ? 20.283 1.830 -50.734 1.00 88.12 123 GLU A C 1
ATOM 905 O O . GLU A 1 123 ? 19.596 2.096 -49.750 1.00 88.12 123 GLU A O 1
ATOM 910 N N . LYS A 1 124 ? 19.967 0.841 -51.581 1.00 93.62 124 LYS A N 1
ATOM 911 C CA . LYS A 1 124 ? 18.773 0.009 -51.406 1.00 93.62 124 LYS A CA 1
ATOM 912 C C . LYS A 1 124 ? 18.776 -0.707 -50.052 1.00 93.62 124 LYS A C 1
ATOM 914 O O . LYS A 1 124 ? 17.799 -0.612 -49.322 1.00 93.62 124 LYS A O 1
ATOM 919 N N . ALA A 1 125 ? 19.879 -1.363 -49.687 1.00 89.69 125 ALA A N 1
ATOM 920 C CA . ALA A 1 125 ? 19.990 -2.055 -48.403 1.00 89.69 125 ALA A CA 1
ATOM 921 C C . ALA A 1 125 ? 19.863 -1.097 -47.203 1.00 89.69 125 ALA A C 1
ATOM 923 O O . ALA A 1 125 ? 19.283 -1.464 -46.182 1.00 89.69 125 ALA A O 1
ATOM 924 N N . ALA A 1 126 ? 20.375 0.132 -47.319 1.00 91.31 126 ALA A N 1
ATOM 925 C CA . ALA A 1 126 ? 20.227 1.160 -46.294 1.00 91.31 126 ALA A CA 1
ATOM 926 C C . ALA A 1 126 ? 18.771 1.638 -46.162 1.00 91.31 126 ALA A C 1
ATOM 928 O O . ALA A 1 126 ? 18.297 1.808 -45.038 1.00 91.31 126 ALA A O 1
ATOM 929 N N . PHE A 1 127 ? 18.054 1.817 -47.278 1.00 93.00 127 PHE A N 1
ATOM 930 C CA . PHE A 1 127 ? 16.626 2.146 -47.265 1.00 93.00 127 PHE A CA 1
ATOM 931 C C . PHE A 1 127 ? 15.784 1.019 -46.657 1.00 93.00 127 PHE A C 1
ATOM 933 O O . PHE A 1 127 ? 15.005 1.293 -45.745 1.00 93.00 127 PHE A O 1
ATOM 940 N N . ASP A 1 128 ? 16.001 -0.229 -47.080 1.00 92.81 128 ASP A N 1
ATOM 941 C CA . ASP A 1 128 ? 15.293 -1.401 -46.546 1.00 92.81 128 ASP A CA 1
ATOM 942 C C . ASP A 1 128 ? 15.527 -1.526 -45.021 1.00 92.81 128 ASP A C 1
ATOM 944 O O . ASP A 1 128 ? 14.588 -1.688 -44.239 1.00 92.81 128 ASP A O 1
ATOM 948 N N . ALA A 1 129 ? 16.773 -1.344 -44.559 1.00 92.56 129 ALA A N 1
ATOM 949 C CA . ALA A 1 129 ? 17.105 -1.364 -43.132 1.00 92.56 129 ALA A CA 1
ATOM 950 C C . ALA A 1 129 ? 16.466 -0.204 -42.342 1.00 92.56 129 ALA A C 1
ATOM 952 O O . ALA A 1 129 ? 16.064 -0.385 -41.186 1.00 92.56 129 ALA A O 1
ATOM 953 N N . ALA A 1 130 ? 16.372 0.987 -42.940 1.00 93.94 130 ALA A N 1
ATOM 954 C CA . ALA A 1 130 ? 15.728 2.142 -42.324 1.00 93.94 130 ALA A CA 1
ATOM 955 C C . ALA A 1 130 ? 14.207 1.950 -42.201 1.00 93.94 130 ALA A C 1
ATOM 957 O O . ALA A 1 130 ? 13.640 2.276 -41.154 1.00 93.94 130 ALA A O 1
ATOM 958 N N . GLU A 1 131 ? 13.555 1.387 -43.223 1.00 93.62 131 GLU A N 1
ATOM 959 C CA . GLU A 1 131 ? 12.128 1.050 -43.198 1.00 93.62 131 GLU A CA 1
ATOM 960 C C . GLU A 1 131 ? 11.827 -0.006 -42.124 1.00 93.62 131 GLU A C 1
ATOM 962 O O . GLU A 1 131 ? 10.951 0.200 -41.276 1.00 93.62 131 GLU A O 1
ATOM 967 N N . ASP A 1 132 ? 12.620 -1.079 -42.074 1.00 95.31 132 ASP A N 1
ATOM 968 C CA . ASP A 1 132 ? 12.516 -2.121 -41.050 1.00 95.31 132 ASP A CA 1
ATOM 969 C C . ASP A 1 132 ? 12.652 -1.553 -39.631 1.00 95.31 132 ASP A C 1
ATOM 971 O O . ASP A 1 132 ? 11.889 -1.902 -38.719 1.00 95.31 132 ASP A O 1
ATOM 975 N N . TYR A 1 133 ? 13.628 -0.667 -39.415 1.00 92.44 133 TYR A N 1
ATOM 976 C CA . TYR A 1 133 ? 13.826 -0.020 -38.122 1.00 92.44 133 TYR A CA 1
ATOM 977 C C . TYR A 1 133 ? 12.658 0.909 -37.769 1.00 92.44 133 TYR A C 1
ATOM 979 O O . TYR A 1 133 ? 12.149 0.855 -36.646 1.00 92.44 133 TYR A O 1
ATOM 987 N N . TYR A 1 134 ? 12.178 1.709 -38.723 1.00 95.25 134 TYR A N 1
ATOM 988 C CA . TYR A 1 134 ? 11.018 2.578 -38.532 1.00 95.25 134 TYR A CA 1
ATOM 989 C C . TYR A 1 134 ? 9.772 1.777 -38.131 1.00 95.25 134 TYR A C 1
ATOM 991 O O . TYR A 1 134 ? 9.090 2.134 -37.165 1.00 95.25 134 TYR A O 1
ATOM 999 N N . MET A 1 135 ? 9.505 0.652 -38.799 1.00 96.38 135 MET A N 1
ATOM 1000 C CA . MET A 1 135 ? 8.379 -0.225 -38.473 1.00 96.38 135 MET A CA 1
ATOM 1001 C C . MET A 1 135 ? 8.513 -0.845 -37.077 1.00 96.38 135 MET A C 1
ATOM 1003 O O . MET A 1 135 ? 7.534 -0.871 -36.322 1.00 96.38 135 MET A O 1
ATOM 1007 N N . LYS A 1 136 ? 9.722 -1.260 -36.674 1.00 94.75 136 LYS A N 1
ATOM 1008 C CA . LYS A 1 136 ? 9.999 -1.743 -35.307 1.00 94.75 136 LYS A CA 1
ATOM 1009 C C . LYS A 1 136 ? 9.754 -0.662 -34.255 1.00 94.75 136 LYS A C 1
ATOM 1011 O O . LYS A 1 136 ? 9.100 -0.940 -33.250 1.00 94.75 136 LYS A O 1
ATOM 1016 N N . VAL A 1 137 ? 10.216 0.568 -34.486 1.00 95.50 137 VAL A N 1
ATOM 1017 C CA . VAL A 1 137 ? 10.004 1.702 -33.569 1.00 95.50 137 VAL A CA 1
ATOM 1018 C C . VAL A 1 137 ? 8.525 2.073 -33.486 1.00 95.50 137 VAL A C 1
ATOM 1020 O O . VAL A 1 137 ? 8.009 2.275 -32.388 1.00 95.50 137 VAL A O 1
ATOM 1023 N N . LYS A 1 138 ? 7.807 2.098 -34.613 1.00 95.19 138 LYS A N 1
ATOM 1024 C CA . LYS A 1 138 ? 6.360 2.356 -34.648 1.00 95.19 138 LYS A CA 1
ATOM 1025 C C . LYS A 1 138 ? 5.582 1.298 -33.862 1.00 95.19 138 LYS A C 1
ATOM 1027 O O . LYS A 1 138 ? 4.715 1.645 -33.056 1.00 95.19 138 LYS A O 1
ATOM 1032 N N . LEU A 1 139 ? 5.922 0.018 -34.038 1.00 93.19 139 LEU A N 1
ATOM 1033 C CA . LEU A 1 139 ? 5.324 -1.080 -33.279 1.00 93.19 139 LEU A CA 1
ATOM 1034 C C . LEU A 1 139 ? 5.637 -0.958 -31.781 1.00 93.19 139 LEU A C 1
ATOM 1036 O O . LEU A 1 139 ? 4.717 -1.022 -30.965 1.00 93.19 139 LEU A O 1
ATOM 1040 N N . ALA A 1 140 ? 6.898 -0.723 -31.409 1.00 92.56 140 ALA A N 1
ATOM 1041 C CA . ALA A 1 140 ? 7.305 -0.528 -30.018 1.00 92.56 140 ALA A CA 1
ATOM 1042 C C . ALA A 1 140 ? 6.600 0.678 -29.372 1.00 92.56 140 ALA A C 1
ATOM 1044 O O . ALA A 1 140 ? 6.098 0.566 -28.256 1.00 92.56 140 ALA A O 1
ATOM 1045 N N . GLY A 1 141 ? 6.473 1.796 -30.092 1.00 92.06 141 GLY A N 1
ATOM 1046 C CA . GLY A 1 141 ? 5.743 2.979 -29.640 1.00 92.06 141 GLY A CA 1
ATOM 1047 C C . GLY A 1 141 ? 4.251 2.711 -29.427 1.00 92.06 141 GLY A C 1
ATOM 1048 O O . GLY A 1 141 ? 3.686 3.146 -28.425 1.00 92.06 141 GLY A O 1
ATOM 1049 N N . SER A 1 142 ? 3.612 1.942 -30.317 1.00 91.25 142 SER A N 1
ATOM 1050 C CA . SER A 1 142 ? 2.210 1.536 -30.142 1.00 91.25 142 SER A CA 1
ATOM 1051 C C . SER A 1 142 ? 2.007 0.647 -28.906 1.00 91.25 142 SER A C 1
ATOM 1053 O O . SER A 1 142 ? 1.066 0.872 -28.143 1.00 91.25 142 SER A O 1
ATOM 1055 N N . ARG A 1 143 ? 2.936 -0.289 -28.648 1.00 89.75 143 ARG A N 1
ATOM 1056 C CA . ARG A 1 143 ? 2.933 -1.141 -27.447 1.00 89.75 143 ARG A CA 1
ATOM 1057 C C . ARG A 1 143 ? 3.129 -0.313 -26.182 1.00 89.75 143 ARG A C 1
ATOM 1059 O O . ARG A 1 143 ? 2.284 -0.374 -25.296 1.00 89.75 143 ARG A O 1
ATOM 1066 N N . ALA A 1 144 ? 4.150 0.542 -26.143 1.00 89.31 144 ALA A N 1
ATOM 1067 C CA . ALA A 1 144 ? 4.409 1.427 -25.010 1.00 89.31 144 ALA A CA 1
ATOM 1068 C C . ALA A 1 144 ? 3.220 2.356 -24.714 1.00 89.31 144 ALA A C 1
ATOM 1070 O O . ALA A 1 144 ? 2.873 2.567 -23.554 1.00 89.31 144 ALA A O 1
ATOM 1071 N N . ARG A 1 145 ? 2.541 2.872 -25.750 1.00 90.44 145 ARG A N 1
ATOM 1072 C CA . ARG A 1 145 ? 1.313 3.660 -25.579 1.00 90.44 145 ARG A CA 1
ATOM 1073 C C . ARG A 1 145 ? 0.189 2.827 -24.964 1.00 90.44 145 ARG A C 1
ATOM 1075 O O . ARG A 1 145 ? -0.458 3.307 -24.039 1.00 90.44 145 ARG A O 1
ATOM 1082 N N . SER A 1 146 ? -0.025 1.598 -25.440 1.00 85.19 146 SER A N 1
ATOM 1083 C CA . SER A 1 146 ? -1.038 0.702 -24.868 1.00 85.19 146 SER A CA 1
ATOM 1084 C C . SER A 1 146 ? -0.742 0.362 -23.400 1.00 85.19 146 SER A C 1
ATOM 1086 O O . SER A 1 146 ? -1.626 0.480 -22.554 1.00 85.19 146 SER A O 1
ATOM 1088 N N . GLU A 1 147 ? 0.519 0.082 -23.061 1.00 87.06 147 GLU A N 1
ATOM 1089 C CA . GLU A 1 147 ? 0.963 -0.169 -21.685 1.00 87.06 147 GLU A CA 1
ATOM 1090 C C . GLU A 1 147 ? 0.823 1.070 -20.788 1.00 87.06 147 GLU A C 1
ATOM 1092 O O . GLU A 1 147 ? 0.428 0.973 -19.628 1.00 87.06 147 GLU A O 1
ATOM 1097 N N . ALA A 1 148 ? 1.113 2.264 -21.310 1.00 86.44 148 ALA A N 1
ATOM 1098 C CA . ALA A 1 148 ? 0.905 3.502 -20.568 1.00 86.44 148 ALA A CA 1
ATOM 1099 C C . ALA A 1 148 ? -0.587 3.734 -20.278 1.00 86.44 148 ALA A C 1
ATOM 1101 O O . ALA A 1 148 ? -0.940 4.143 -19.171 1.00 86.44 148 ALA A O 1
ATOM 1102 N N . THR A 1 149 ? -1.474 3.433 -21.236 1.00 87.12 149 THR A N 1
ATOM 1103 C CA . THR A 1 149 ? -2.924 3.552 -21.027 1.00 87.12 149 THR A CA 1
ATOM 1104 C C . THR A 1 149 ? -3.466 2.535 -20.024 1.00 87.12 149 THR A C 1
ATOM 1106 O O . THR A 1 149 ? -4.295 2.909 -19.193 1.00 87.12 149 THR A O 1
ATOM 1109 N N . THR A 1 150 ? -2.977 1.288 -20.029 1.00 87.56 150 THR A N 1
ATOM 1110 C CA . THR A 1 150 ? -3.389 0.284 -19.035 1.00 87.56 150 THR A CA 1
ATOM 1111 C C . THR A 1 150 ? -2.917 0.668 -17.636 1.00 87.56 150 THR A C 1
ATOM 1113 O O . THR A 1 150 ? -3.725 0.665 -16.712 1.00 87.56 150 THR A O 1
ATOM 1116 N N . ARG A 1 151 ? -1.665 1.121 -17.477 1.00 89.69 151 ARG A N 1
ATOM 1117 C CA . ARG A 1 151 ? -1.152 1.618 -16.186 1.00 89.69 151 ARG A CA 1
ATOM 1118 C C . ARG A 1 151 ? -1.921 2.835 -15.674 1.00 89.69 151 ARG A C 1
ATOM 1120 O O . ARG A 1 151 ? -2.247 2.905 -14.493 1.00 89.69 151 ARG A O 1
ATOM 1127 N N . ALA A 1 152 ? -2.240 3.795 -16.543 1.00 88.44 152 ALA A N 1
ATOM 1128 C CA . ALA A 1 152 ? -3.035 4.962 -16.156 1.00 88.44 152 ALA A CA 1
ATOM 1129 C C . ALA A 1 152 ? -4.440 4.558 -15.673 1.00 88.44 152 ALA A C 1
ATOM 1131 O O . ALA A 1 152 ? -4.940 5.099 -14.682 1.00 88.44 152 ALA A O 1
ATOM 1132 N N . LEU A 1 153 ? -5.058 3.574 -16.336 1.00 89.00 153 LEU A N 1
ATOM 1133 C CA . LEU A 1 153 ? -6.331 3.004 -15.906 1.00 89.00 153 LEU A CA 1
ATOM 1134 C C . LEU A 1 153 ? -6.202 2.289 -14.555 1.00 89.00 153 LEU A C 1
ATOM 1136 O O . LEU A 1 153 ? -7.039 2.514 -13.687 1.00 89.00 153 LEU A O 1
ATOM 1140 N N . GLU A 1 154 ? -5.161 1.482 -14.341 1.00 89.62 154 GLU A N 1
ATOM 1141 C CA . GLU A 1 154 ? -4.907 0.798 -13.064 1.00 89.62 154 GLU A CA 1
ATOM 1142 C C . GLU A 1 154 ? -4.763 1.780 -11.899 1.00 89.62 154 GLU A C 1
ATOM 1144 O O . GLU A 1 154 ? -5.370 1.574 -10.848 1.00 89.62 154 GLU A O 1
ATOM 1149 N N . VAL A 1 155 ? -4.036 2.885 -12.093 1.00 92.75 155 VAL A N 1
ATOM 1150 C CA . VAL A 1 155 ? -3.899 3.943 -11.079 1.00 92.75 155 VAL A CA 1
ATOM 1151 C C . VAL A 1 155 ? -5.255 4.587 -10.773 1.00 92.75 155 VAL A C 1
ATOM 1153 O O . VAL A 1 155 ? -5.592 4.788 -9.605 1.00 92.75 155 VAL A O 1
ATOM 1156 N N . LYS A 1 156 ? -6.075 4.864 -11.796 1.00 90.94 156 LYS A N 1
ATOM 1157 C CA . LYS A 1 156 ? -7.429 5.412 -11.611 1.00 90.94 156 LYS A CA 1
ATOM 1158 C C . LYS A 1 156 ? -8.354 4.425 -10.887 1.00 90.94 156 LYS A C 1
ATOM 1160 O O . LYS A 1 156 ? -9.082 4.817 -9.973 1.00 90.94 156 LYS A O 1
ATOM 1165 N N . VAL A 1 157 ? -8.311 3.147 -11.264 1.00 90.81 157 VAL A N 1
ATOM 1166 C CA . VAL A 1 157 ? -9.052 2.058 -10.608 1.00 90.81 157 VAL A CA 1
ATOM 1167 C C . VAL A 1 157 ? -8.648 1.961 -9.136 1.00 90.81 157 VAL A C 1
ATOM 1169 O O . VAL A 1 157 ? -9.516 1.941 -8.270 1.00 90.81 157 VAL A O 1
ATOM 1172 N N . ALA A 1 158 ? -7.349 1.977 -8.833 1.00 92.56 158 ALA A N 1
ATOM 1173 C CA . ALA A 1 158 ? -6.852 1.926 -7.461 1.00 92.56 158 ALA A CA 1
ATOM 1174 C C . ALA A 1 158 ? -7.291 3.148 -6.634 1.00 92.56 158 ALA A C 1
ATOM 1176 O O . ALA A 1 158 ? -7.738 2.984 -5.499 1.00 92.56 158 ALA A O 1
ATOM 1177 N N . GLY A 1 159 ? -7.219 4.358 -7.203 1.00 92.75 159 GLY A N 1
ATOM 1178 C CA . GLY A 1 159 ? -7.667 5.585 -6.537 1.00 92.75 159 GLY A CA 1
ATOM 1179 C C . GLY A 1 159 ? -9.157 5.555 -6.187 1.00 92.75 159 GLY A C 1
ATOM 1180 O O . GLY A 1 159 ? -9.529 5.748 -5.033 1.00 92.75 159 GLY A O 1
ATOM 1181 N N . THR A 1 160 ? -10.006 5.216 -7.160 1.00 91.88 160 THR A N 1
ATOM 1182 C CA . THR A 1 160 ? -11.466 5.129 -6.957 1.00 91.88 160 THR A CA 1
ATOM 1183 C C . THR A 1 160 ? -11.873 4.018 -5.983 1.00 91.88 160 THR A C 1
ATOM 1185 O O . THR A 1 160 ? -12.756 4.225 -5.152 1.00 91.88 160 THR A O 1
ATOM 1188 N N . ALA A 1 161 ? -11.204 2.862 -6.022 1.00 90.25 161 ALA A N 1
ATOM 1189 C CA . ALA A 1 161 ? -11.423 1.777 -5.067 1.00 90.25 161 ALA A CA 1
ATOM 1190 C C . ALA A 1 161 ? -11.025 2.178 -3.635 1.00 90.25 161 ALA A C 1
ATOM 1192 O O . ALA A 1 161 ? -11.737 1.864 -2.679 1.00 90.25 161 ALA A O 1
ATOM 1193 N N . ALA A 1 162 ? -9.916 2.910 -3.477 1.00 92.44 162 ALA A N 1
ATOM 1194 C CA . ALA A 1 162 ? -9.490 3.436 -2.183 1.00 92.44 162 ALA A CA 1
ATOM 1195 C C . ALA A 1 162 ? -10.474 4.484 -1.639 1.00 92.44 162 ALA A C 1
ATOM 1197 O O . ALA A 1 162 ? -10.799 4.456 -0.451 1.00 92.44 162 ALA A O 1
ATOM 1198 N N . ASP A 1 163 ? -10.983 5.372 -2.498 1.00 94.00 163 ASP A N 1
ATOM 1199 C CA . ASP A 1 163 ? -11.995 6.365 -2.130 1.00 94.00 163 ASP A CA 1
ATOM 1200 C C . ASP A 1 163 ? -13.297 5.708 -1.657 1.00 94.00 163 ASP A C 1
ATOM 1202 O O . ASP A 1 163 ? -13.853 6.115 -0.635 1.00 94.00 163 ASP A O 1
ATOM 1206 N N . ALA A 1 164 ? -13.731 4.635 -2.321 1.00 91.31 164 ALA A N 1
ATOM 1207 C CA . ALA A 1 164 ? -14.911 3.865 -1.927 1.00 91.31 164 ALA A CA 1
ATOM 1208 C C . ALA A 1 164 ? -14.772 3.188 -0.549 1.00 91.31 164 ALA A C 1
ATOM 1210 O O . ALA A 1 164 ? -15.761 3.012 0.164 1.00 91.31 164 ALA A O 1
ATOM 1211 N N . ALA A 1 165 ? -13.549 2.837 -0.134 1.00 94.25 165 ALA A N 1
ATOM 1212 C CA . ALA A 1 165 ? -13.285 2.204 1.159 1.00 94.25 165 ALA A CA 1
ATOM 1213 C C . ALA A 1 165 ? -13.209 3.196 2.342 1.00 94.25 165 ALA A C 1
ATOM 1215 O O . ALA A 1 165 ? -13.318 2.781 3.502 1.00 94.25 165 ALA A O 1
ATOM 1216 N N . LYS A 1 166 ? -13.038 4.503 2.085 1.00 93.69 166 LYS A N 1
ATOM 1217 C CA . LYS A 1 166 ? -12.904 5.546 3.124 1.00 93.69 166 LYS A CA 1
ATOM 1218 C C . LYS A 1 166 ? -14.010 5.539 4.195 1.00 93.69 166 LYS A C 1
ATOM 1220 O O . LYS A 1 166 ? -13.647 5.474 5.373 1.00 93.69 166 LYS A O 1
ATOM 1225 N N . PRO A 1 167 ? -15.320 5.537 3.869 1.00 95.94 167 PRO A N 1
ATOM 1226 C CA . PRO A 1 167 ? -16.373 5.615 4.891 1.00 95.94 167 PRO A CA 1
ATOM 1227 C C . PRO A 1 167 ? -16.370 4.420 5.857 1.00 95.94 167 PRO A C 1
ATOM 1229 O O . PRO A 1 167 ? -16.681 4.559 7.046 1.00 95.94 167 PRO A O 1
ATOM 1232 N N . TYR A 1 168 ? -15.972 3.239 5.377 1.00 95.38 168 TYR A N 1
ATOM 1233 C CA . TYR A 1 168 ? -15.845 2.044 6.210 1.00 95.38 168 TYR A CA 1
ATOM 1234 C C . TYR A 1 168 ? -14.642 2.138 7.146 1.00 95.38 168 TYR A C 1
ATOM 1236 O O . TYR A 1 168 ? -14.764 1.834 8.333 1.00 95.38 168 TYR A O 1
ATOM 1244 N N . LYS A 1 169 ? -13.506 2.639 6.645 1.00 95.94 169 LYS A N 1
ATOM 1245 C CA . LYS A 1 169 ? -12.314 2.899 7.463 1.00 95.94 169 LYS A CA 1
ATOM 1246 C C . LYS A 1 169 ? -12.604 3.908 8.576 1.00 95.94 169 LYS A C 1
ATOM 1248 O O . LYS A 1 169 ? -12.217 3.685 9.720 1.00 95.94 169 LYS A O 1
ATOM 1253 N N . GLU A 1 170 ? -13.315 4.990 8.277 1.00 94.44 170 GLU A N 1
ATOM 1254 C CA . GLU A 1 170 ? -13.716 5.982 9.282 1.00 94.44 170 GLU A CA 1
ATOM 1255 C C . GLU A 1 170 ? -14.662 5.390 10.332 1.00 94.44 170 GLU A C 1
ATOM 1257 O O . GLU A 1 170 ? -14.489 5.606 11.532 1.00 94.44 170 GLU A O 1
ATOM 1262 N N . SER A 1 171 ? -15.641 4.591 9.904 1.00 93.12 171 SER A N 1
ATOM 1263 C CA . SER A 1 171 ? -16.584 3.926 10.812 1.00 93.12 171 SER A CA 1
ATOM 1264 C C . SER A 1 171 ? -15.896 2.907 11.720 1.00 93.12 171 SER A C 1
ATOM 1266 O O . SER A 1 171 ? -16.184 2.855 12.914 1.00 93.12 171 SER A O 1
ATOM 1268 N N . TYR A 1 172 ? -14.909 2.182 11.198 1.00 95.56 172 TYR A N 1
ATOM 1269 C CA . TYR A 1 172 ? -14.047 1.300 11.978 1.00 95.56 172 TYR A CA 1
ATOM 1270 C C . TYR A 1 172 ? -13.240 2.055 13.045 1.00 95.56 172 TYR A C 1
ATOM 1272 O O . TYR A 1 172 ? -13.179 1.624 14.197 1.00 95.56 172 TYR A O 1
ATOM 1280 N N . LEU A 1 173 ? -12.645 3.201 12.693 1.00 96.75 173 LEU A N 1
ATOM 1281 C CA . LEU A 1 173 ? -11.905 4.031 13.651 1.00 96.75 173 LEU A CA 1
ATOM 1282 C C . LEU A 1 173 ? -12.825 4.596 14.740 1.00 96.75 173 LEU A C 1
ATOM 1284 O O . LEU A 1 173 ? -12.464 4.567 15.916 1.00 96.75 173 LEU A O 1
ATOM 1288 N N . ARG A 1 174 ? -14.037 5.034 14.373 1.00 96.88 174 ARG A N 1
ATOM 1289 C CA . ARG A 1 174 ? -15.065 5.449 15.340 1.00 96.88 174 ARG A CA 1
ATOM 1290 C C . ARG A 1 174 ? -15.444 4.305 16.279 1.00 96.88 174 ARG A C 1
ATOM 1292 O O . ARG A 1 174 ? -15.431 4.498 17.490 1.00 96.88 174 ARG A O 1
ATOM 1299 N N . ALA A 1 175 ? -15.692 3.106 15.752 1.00 92.38 175 ALA A N 1
ATOM 1300 C CA . ALA A 1 175 ? -16.010 1.929 16.561 1.00 92.38 175 ALA A CA 1
ATOM 1301 C C . ALA A 1 175 ? -14.870 1.560 17.528 1.00 92.38 175 ALA A C 1
ATOM 1303 O O . ALA A 1 175 ? -15.127 1.255 18.692 1.00 92.38 175 ALA A O 1
ATOM 1304 N N . LYS A 1 176 ? -13.606 1.647 17.087 1.00 96.06 176 LYS A N 1
ATOM 1305 C CA . LYS A 1 176 ? -12.438 1.462 17.963 1.00 96.06 176 LYS A CA 1
ATOM 1306 C C . LYS A 1 176 ? -12.377 2.494 19.082 1.00 96.06 176 LYS A C 1
ATOM 1308 O O . LYS A 1 176 ? -12.108 2.115 20.218 1.00 96.06 176 LYS A O 1
ATOM 1313 N N . LYS A 1 177 ? -12.617 3.771 18.771 1.00 97.19 177 LYS A N 1
ATOM 1314 C CA . LYS A 1 177 ? -12.630 4.841 19.774 1.00 97.19 177 LYS A CA 1
ATOM 1315 C C . LYS A 1 177 ? -13.691 4.568 20.839 1.00 97.19 177 LYS A C 1
ATOM 1317 O O . LYS A 1 177 ? -13.354 4.494 22.013 1.00 97.19 177 LYS A O 1
ATOM 1322 N N . VAL A 1 178 ? -14.925 4.307 20.408 1.00 96.00 178 VAL A N 1
ATOM 1323 C CA . VAL A 1 178 ? -16.043 3.985 21.304 1.00 96.00 178 VAL A CA 1
ATOM 1324 C C . VAL A 1 178 ? -15.707 2.763 22.163 1.00 96.00 178 VAL A C 1
ATOM 1326 O O . VAL A 1 178 ? -15.822 2.817 23.379 1.00 96.00 178 VAL A O 1
ATOM 1329 N N . MET A 1 179 ? -15.195 1.677 21.575 1.00 96.94 179 MET A N 1
ATOM 1330 C CA . MET A 1 179 ? -14.763 0.494 22.332 1.00 96.94 179 MET A CA 1
ATOM 1331 C C . MET A 1 179 ? -13.756 0.838 23.444 1.00 96.94 179 MET A C 1
ATOM 1333 O O . MET A 1 179 ? -13.867 0.304 24.546 1.00 96.94 179 MET A O 1
ATOM 1337 N N . MET A 1 180 ? -12.778 1.704 23.166 1.00 96.44 180 MET A N 1
ATOM 1338 C CA . MET A 1 180 ? -11.794 2.127 24.166 1.00 96.44 180 MET A CA 1
ATOM 1339 C C . MET A 1 180 ? -12.431 2.963 25.280 1.00 96.44 180 MET A C 1
ATOM 1341 O O . MET A 1 180 ? -12.138 2.699 26.443 1.00 96.44 180 MET A O 1
ATOM 1345 N N . GLU A 1 181 ? -13.343 3.879 24.943 1.00 96.69 181 GLU A N 1
ATOM 1346 C CA . GLU A 1 181 ? -14.112 4.668 25.919 1.00 96.69 181 GLU A CA 1
ATOM 1347 C C . GLU A 1 181 ? -14.929 3.750 26.856 1.00 96.69 181 GLU A C 1
ATOM 1349 O O . GLU A 1 181 ? -14.877 3.905 28.076 1.00 96.69 181 GLU A O 1
ATOM 1354 N N . TYR A 1 182 ? -15.595 2.714 26.325 1.00 96.56 182 TYR A N 1
ATOM 1355 C CA . TYR A 1 182 ? -16.291 1.708 27.146 1.00 96.56 182 TYR A CA 1
ATOM 1356 C C . TYR A 1 182 ? -15.333 0.922 28.057 1.00 96.56 182 TYR A C 1
ATOM 1358 O O . TYR A 1 182 ? -15.645 0.664 29.219 1.00 96.56 182 TYR A O 1
ATOM 1366 N N . LEU A 1 183 ? -14.159 0.521 27.558 1.00 95.56 183 LEU A N 1
ATOM 1367 C CA . LEU A 1 183 ? -13.175 -0.206 28.369 1.00 95.56 183 LEU A CA 1
ATOM 1368 C C . LEU A 1 183 ? -12.595 0.660 29.491 1.00 95.56 183 LEU A C 1
ATOM 1370 O O . LEU A 1 183 ? -12.358 0.150 30.586 1.00 95.56 183 LEU A O 1
ATOM 1374 N N . GLU A 1 184 ? -12.359 1.942 29.228 1.00 97.44 184 GLU A N 1
ATOM 1375 C CA . GLU A 1 184 ? -11.910 2.905 30.230 1.00 97.44 184 GLU A CA 1
ATOM 1376 C C . GLU A 1 184 ? -12.984 3.129 31.297 1.00 97.44 184 GLU A C 1
ATOM 1378 O O . GLU A 1 184 ? -12.696 3.009 32.487 1.00 97.44 184 GLU A O 1
ATOM 1383 N N . HIS A 1 185 ? -14.239 3.319 30.884 1.00 98.00 185 HIS A N 1
ATOM 1384 C CA . HIS A 1 185 ? -15.361 3.454 31.808 1.00 98.00 185 HIS A CA 1
ATOM 1385 C C . HIS A 1 185 ? -15.537 2.209 32.693 1.00 98.00 185 HIS A C 1
ATOM 1387 O O . HIS A 1 185 ? -15.659 2.322 33.911 1.00 98.00 185 HIS A O 1
ATOM 1393 N N . ALA A 1 186 ? -15.451 1.008 32.112 1.00 96.88 186 ALA A N 1
ATOM 1394 C CA . ALA A 1 186 ? -15.506 -0.239 32.872 1.00 96.88 186 ALA A CA 1
ATOM 1395 C C . ALA A 1 186 ? -14.360 -0.359 33.895 1.00 96.88 186 ALA A C 1
ATOM 1397 O O . ALA A 1 186 ? -14.571 -0.853 35.001 1.00 96.88 186 ALA A O 1
ATOM 1398 N N . ARG A 1 187 ? -13.147 0.098 33.552 1.00 97.31 187 ARG A N 1
ATOM 1399 C CA . ARG A 1 187 ? -12.011 0.126 34.491 1.00 97.31 187 ARG A CA 1
ATOM 1400 C C . ARG A 1 187 ? -12.233 1.121 35.624 1.00 97.31 187 ARG A C 1
ATOM 1402 O O . ARG A 1 187 ? -11.934 0.783 36.763 1.00 97.31 187 ARG A O 1
ATOM 1409 N N . ALA A 1 188 ? -12.772 2.302 35.327 1.00 97.19 188 ALA A N 1
ATOM 1410 C CA . ALA A 1 188 ? -13.092 3.303 36.339 1.00 97.19 188 ALA A CA 1
ATOM 1411 C C . ALA A 1 188 ? -14.153 2.789 37.329 1.00 97.19 188 ALA A C 1
ATOM 1413 O O . ALA A 1 188 ? -13.961 2.894 38.537 1.00 97.19 188 ALA A O 1
ATOM 1414 N N . LEU A 1 189 ? -15.221 2.151 36.831 1.00 97.69 189 LEU A N 1
ATOM 1415 C CA . LEU A 1 189 ? -16.250 1.523 37.670 1.00 97.69 189 LEU A CA 1
ATOM 1416 C C . LEU A 1 189 ? -15.684 0.392 38.540 1.00 97.69 189 LEU A C 1
ATOM 1418 O O . LEU A 1 189 ? -16.023 0.289 39.718 1.00 97.69 189 LEU A O 1
ATOM 1422 N N . ALA A 1 190 ? -14.799 -0.441 37.984 1.00 97.81 190 ALA A N 1
ATOM 1423 C CA . ALA A 1 190 ? -14.135 -1.497 38.744 1.00 97.81 190 ALA A CA 1
ATOM 1424 C C . ALA A 1 190 ? -13.226 -0.927 39.847 1.00 97.81 190 ALA A C 1
ATOM 1426 O O . ALA A 1 190 ? -13.298 -1.384 40.982 1.00 97.81 190 ALA A O 1
ATOM 1427 N N . ALA A 1 191 ? -12.437 0.109 39.549 1.00 97.88 191 ALA A N 1
ATOM 1428 C CA . ALA A 1 191 ? -11.590 0.767 40.542 1.00 97.88 191 ALA A CA 1
ATOM 1429 C C . ALA A 1 191 ? -12.414 1.431 41.661 1.00 97.88 191 ALA A C 1
ATOM 1431 O O . ALA A 1 191 ? -12.067 1.314 42.834 1.00 97.88 191 ALA A O 1
ATOM 1432 N N . ALA A 1 192 ? -13.535 2.075 41.316 1.00 97.75 192 ALA A N 1
ATOM 1433 C CA . ALA A 1 192 ? -14.466 2.633 42.296 1.00 97.75 192 ALA A CA 1
ATOM 1434 C C . ALA A 1 192 ? -15.090 1.539 43.182 1.00 97.75 192 ALA A C 1
ATOM 1436 O O . ALA A 1 192 ? -15.173 1.705 44.396 1.00 97.75 192 ALA A O 1
ATOM 1437 N N . SER A 1 193 ? -15.466 0.396 42.594 1.00 98.00 193 SER A N 1
ATOM 1438 C CA . SER A 1 193 ? -15.922 -0.784 43.341 1.00 98.00 193 SER A CA 1
ATOM 1439 C C . SER A 1 193 ? -14.864 -1.272 44.334 1.00 98.00 193 SER A C 1
ATOM 1441 O O . SER A 1 193 ? -15.174 -1.477 45.505 1.00 98.00 193 SER A O 1
ATOM 1443 N N . ASP A 1 194 ? -13.611 -1.415 43.901 1.00 98.06 194 ASP A N 1
ATOM 1444 C CA . ASP A 1 194 ? -12.528 -1.884 44.769 1.00 98.06 194 ASP A CA 1
ATOM 1445 C C . ASP A 1 194 ? -12.240 -0.891 45.913 1.00 98.06 194 ASP A C 1
ATOM 1447 O O . ASP A 1 194 ? -12.002 -1.315 47.045 1.00 98.06 194 ASP A O 1
ATOM 1451 N N . SER A 1 195 ? -12.358 0.420 45.660 1.00 98.19 195 SER A N 1
ATOM 1452 C CA . SER A 1 195 ? -12.270 1.457 46.700 1.00 98.19 195 SER A CA 1
ATOM 1453 C C . SER A 1 195 ? -13.384 1.332 47.745 1.00 98.19 195 SER A C 1
ATOM 1455 O O . SER A 1 195 ? -13.096 1.332 48.939 1.00 98.19 195 SER A O 1
ATOM 1457 N N . LEU A 1 196 ? -14.644 1.171 47.321 1.00 98.00 196 LEU A N 1
ATOM 1458 C CA . LEU A 1 196 ? -15.778 1.002 48.243 1.00 98.00 196 LEU A CA 1
ATOM 1459 C C . LEU A 1 196 ? -15.690 -0.306 49.042 1.00 98.00 196 LEU A C 1
ATOM 1461 O O . LEU A 1 196 ? -16.100 -0.353 50.199 1.00 98.00 196 LEU A O 1
ATOM 1465 N N . LYS A 1 197 ? -15.121 -1.372 48.463 1.00 98.44 197 LYS A N 1
ATOM 1466 C CA . LYS A 1 197 ? -14.844 -2.618 49.198 1.00 98.44 197 LYS A CA 1
ATOM 1467 C C . LYS A 1 197 ? -13.797 -2.422 50.283 1.00 98.44 197 LYS A C 1
ATOM 1469 O O . LYS A 1 197 ? -13.954 -2.971 51.370 1.00 98.44 197 LYS A O 1
ATOM 1474 N N . ALA A 1 198 ? -12.742 -1.661 49.996 1.00 98.25 198 ALA A N 1
ATOM 1475 C CA . ALA A 1 198 ? -11.736 -1.329 50.997 1.00 98.25 198 ALA A CA 1
ATOM 1476 C C . ALA A 1 198 ? -12.345 -0.498 52.140 1.00 98.25 198 ALA A C 1
ATOM 1478 O O . ALA A 1 198 ? -12.088 -0.785 53.305 1.00 98.25 198 ALA A O 1
ATOM 1479 N N . GLU A 1 199 ? -13.204 0.473 51.820 1.00 98.06 199 GLU A N 1
ATOM 1480 C CA . GLU A 1 199 ? -13.923 1.279 52.815 1.00 98.06 199 GLU A CA 1
ATOM 1481 C C . GLU A 1 199 ? -14.888 0.432 53.659 1.00 98.06 199 GLU A C 1
ATOM 1483 O O . GLU A 1 199 ? -14.821 0.460 54.884 1.00 98.06 199 GLU A O 1
ATOM 1488 N N . SER A 1 200 ? -15.693 -0.426 53.026 1.00 98.31 200 SER A N 1
ATOM 1489 C CA . SER A 1 200 ? -16.563 -1.392 53.712 1.00 98.31 200 SER A CA 1
ATOM 1490 C C . SER A 1 200 ? -15.786 -2.322 54.657 1.00 98.31 200 SER A C 1
ATOM 1492 O O . SER A 1 200 ? -16.223 -2.583 55.780 1.00 98.31 200 SER A O 1
ATOM 1494 N N . ALA A 1 201 ? -14.604 -2.795 54.245 1.00 98.31 201 ALA A N 1
ATOM 1495 C CA . ALA A 1 201 ? -13.741 -3.616 55.092 1.00 98.31 201 ALA A CA 1
ATOM 1496 C C . ALA A 1 201 ? -13.213 -2.838 56.311 1.00 98.31 201 ALA A C 1
ATOM 1498 O O . ALA A 1 201 ? -13.164 -3.392 57.411 1.00 98.31 201 ALA A O 1
ATOM 1499 N N . ASN A 1 202 ? -12.865 -1.559 56.138 1.00 98.12 202 ASN A N 1
ATOM 1500 C CA . ASN A 1 202 ? -12.437 -0.690 57.236 1.00 98.12 202 ASN A CA 1
ATOM 1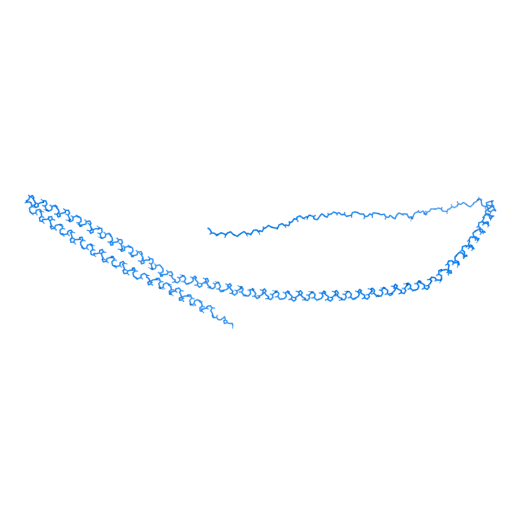501 C C . ASN A 1 202 ? -13.577 -0.440 58.237 1.00 98.12 202 ASN A C 1
ATOM 1503 O O . ASN A 1 202 ? -13.359 -0.571 59.441 1.00 98.12 202 ASN A O 1
ATOM 1507 N N . GLU A 1 203 ? -14.792 -0.157 57.759 1.00 97.31 203 GLU A N 1
ATOM 1508 C CA . GLU A 1 203 ? -15.967 0.042 58.622 1.00 97.31 203 GLU A CA 1
ATOM 1509 C C . GLU A 1 203 ? -16.370 -1.241 59.355 1.00 97.31 203 GLU A C 1
ATOM 1511 O O . GLU A 1 203 ? -16.673 -1.221 60.550 1.00 97.31 203 GLU A O 1
ATOM 1516 N N . SER A 1 204 ? -16.273 -2.390 58.681 1.00 98.12 204 SER A N 1
ATOM 1517 C CA . SER A 1 204 ? -16.472 -3.700 59.312 1.00 98.12 204 SER A CA 1
ATOM 1518 C C . SER A 1 204 ? -15.453 -3.945 60.430 1.00 98.12 204 SER A C 1
ATOM 1520 O O . SER A 1 204 ? -15.806 -4.424 61.507 1.00 98.12 204 SER A O 1
ATOM 1522 N N . ALA A 1 205 ? -14.183 -3.589 60.211 1.00 98.00 205 ALA A N 1
ATOM 1523 C CA . ALA A 1 205 ? -13.146 -3.710 61.232 1.00 98.00 205 ALA A CA 1
ATOM 1524 C C . ALA A 1 205 ? -13.394 -2.765 62.423 1.00 98.00 205 ALA A C 1
ATOM 1526 O O . ALA A 1 205 ? -13.211 -3.170 63.574 1.00 98.00 205 ALA A O 1
ATOM 1527 N N . ALA A 1 206 ? -13.857 -1.536 62.173 1.00 97.56 206 ALA A N 1
ATOM 1528 C CA . ALA A 1 206 ? -14.245 -0.593 63.221 1.00 97.56 206 ALA A CA 1
ATOM 1529 C C . ALA A 1 206 ? -15.448 -1.104 64.034 1.00 97.56 206 ALA A C 1
ATOM 1531 O O . ALA A 1 206 ? -15.440 -1.028 65.265 1.00 97.56 206 ALA A O 1
ATOM 1532 N N . ALA A 1 207 ? -16.449 -1.699 63.377 1.00 98.19 207 ALA A N 1
ATOM 1533 C CA . ALA A 1 207 ? -17.597 -2.314 64.042 1.00 98.19 207 ALA A CA 1
ATOM 1534 C C . ALA A 1 207 ? -17.168 -3.398 65.048 1.00 98.19 207 ALA A C 1
ATOM 1536 O O . ALA A 1 207 ? -17.653 -3.411 66.181 1.00 98.19 207 ALA A O 1
ATOM 1537 N N . VAL A 1 208 ? -16.199 -4.249 64.682 1.00 98.06 208 VAL A N 1
ATOM 1538 C CA . VAL A 1 208 ? -15.627 -5.264 65.587 1.00 98.06 208 VAL A CA 1
ATOM 1539 C C . VAL A 1 208 ? -14.977 -4.612 66.812 1.00 98.06 208 VAL A C 1
ATOM 1541 O O . VAL A 1 208 ? -15.178 -5.074 67.935 1.00 98.06 208 VAL A O 1
ATOM 1544 N N . GLN A 1 209 ? -14.250 -3.505 66.639 1.00 97.75 209 GLN A N 1
ATOM 1545 C CA . GLN A 1 209 ? -13.656 -2.778 67.769 1.00 97.75 209 GLN A CA 1
ATOM 1546 C C . GLN A 1 209 ? -14.733 -2.230 68.721 1.00 97.75 209 GLN A C 1
ATOM 1548 O O . GLN A 1 209 ? -14.648 -2.431 69.938 1.00 97.75 209 GLN A O 1
ATOM 1553 N N . TYR A 1 210 ? -15.795 -1.617 68.192 1.00 98.06 210 TYR A N 1
ATOM 1554 C CA . TYR A 1 210 ? -16.928 -1.158 69.005 1.00 98.06 210 TYR A CA 1
ATOM 1555 C C . TYR A 1 210 ? -17.626 -2.309 69.734 1.00 98.06 210 TYR A C 1
ATOM 1557 O O . TYR A 1 210 ? -17.939 -2.194 70.919 1.00 98.06 210 TYR A O 1
ATOM 1565 N N . GLN A 1 211 ? -17.781 -3.455 69.074 1.00 97.56 211 GLN A N 1
ATOM 1566 C CA . GLN A 1 211 ? -18.354 -4.645 69.690 1.00 97.56 211 GLN A CA 1
ATOM 1567 C C . GLN A 1 211 ? -17.505 -5.133 70.874 1.00 97.56 211 GLN A C 1
ATOM 1569 O O . GLN A 1 211 ? -18.044 -5.392 71.949 1.00 97.56 211 GLN A O 1
ATOM 1574 N N . THR A 1 212 ? -16.176 -5.189 70.721 1.00 97.81 212 THR A N 1
ATOM 1575 C CA . THR A 1 212 ? -15.265 -5.606 71.807 1.00 97.81 212 THR A CA 1
ATOM 1576 C C . THR A 1 212 ? -15.208 -4.626 72.982 1.00 97.81 212 THR A C 1
ATOM 1578 O O . THR A 1 212 ? -14.913 -5.036 74.101 1.00 97.81 212 THR A O 1
ATOM 1581 N N . SER A 1 213 ? -15.536 -3.349 72.760 1.00 97.88 213 SER A N 1
ATOM 1582 C CA . SER A 1 213 ? -15.611 -2.324 73.813 1.00 97.88 213 SER A CA 1
ATOM 1583 C C . SER A 1 213 ? -16.987 -2.224 74.491 1.00 97.88 213 SER A C 1
ATOM 1585 O O . SER A 1 213 ? -17.185 -1.368 75.352 1.00 97.88 213 SER A O 1
ATOM 1587 N N . GLY A 1 214 ? -17.941 -3.090 74.128 1.00 97.81 214 GLY A N 1
ATOM 1588 C CA . GLY A 1 214 ? -19.297 -3.106 74.691 1.00 97.81 214 GLY A CA 1
ATOM 1589 C C . GLY A 1 214 ? -20.249 -2.063 74.091 1.00 97.81 214 GLY A C 1
ATOM 1590 O O . GLY A 1 214 ? -21.375 -1.911 74.563 1.00 97.81 214 GLY A O 1
ATOM 1591 N N . GLN A 1 215 ? -19.834 -1.363 73.035 1.00 98.06 215 GLN A N 1
ATOM 1592 C CA . GLN A 1 215 ? -20.612 -0.336 72.337 1.00 98.06 215 GLN A CA 1
ATOM 1593 C C . GLN A 1 215 ? -21.462 -0.951 71.213 1.00 98.06 215 GLN A C 1
ATOM 1595 O O . GLN A 1 215 ? -21.229 -0.733 70.025 1.00 98.06 215 GLN A O 1
ATOM 1600 N N . VAL A 1 216 ? -22.452 -1.767 71.593 1.00 97.31 216 VAL A N 1
ATOM 1601 C CA . VAL A 1 216 ? -23.221 -2.604 70.648 1.00 97.31 216 VAL A CA 1
ATOM 1602 C C . VAL A 1 216 ? -24.017 -1.778 69.631 1.00 97.31 216 VAL A C 1
ATOM 1604 O O . VAL A 1 216 ? -24.052 -2.133 68.456 1.00 97.31 216 VAL A O 1
ATOM 1607 N N . LEU A 1 217 ? -24.611 -0.654 70.046 1.00 97.19 217 LEU A N 1
ATOM 1608 C CA . LEU A 1 217 ? -25.393 0.201 69.143 1.00 97.19 217 LEU A CA 1
ATOM 1609 C C . LEU A 1 217 ? -24.514 0.848 68.060 1.00 97.19 217 LEU A C 1
ATOM 1611 O O . LEU A 1 217 ? -24.904 0.883 66.894 1.00 97.19 217 LEU A O 1
ATOM 1615 N N . GLN A 1 218 ? -23.317 1.325 68.425 1.00 97.06 218 GLN A N 1
ATOM 1616 C CA . GLN A 1 218 ? -22.347 1.856 67.463 1.00 97.06 218 GLN A CA 1
ATOM 1617 C C . GLN A 1 218 ? -21.863 0.764 66.503 1.00 97.06 218 GLN A C 1
ATOM 1619 O O . GLN A 1 218 ? -21.790 0.999 65.299 1.00 97.06 218 GLN A O 1
ATOM 1624 N N . ALA A 1 219 ? -21.581 -0.436 67.018 1.00 97.88 219 ALA A N 1
ATOM 1625 C CA . ALA A 1 219 ? -21.167 -1.572 66.199 1.00 97.88 219 ALA A CA 1
ATOM 1626 C C . ALA A 1 219 ? -22.239 -1.967 65.167 1.00 97.88 219 ALA A C 1
ATOM 1628 O O . ALA A 1 219 ? -21.919 -2.183 63.997 1.00 97.88 219 ALA A O 1
ATOM 1629 N N . GLU A 1 220 ? -23.515 -2.016 65.566 1.00 97.19 220 GLU A N 1
ATOM 1630 C CA . GLU A 1 220 ? -24.622 -2.327 64.653 1.00 97.19 220 GLU A CA 1
ATOM 1631 C C . GLU A 1 220 ? -24.767 -1.261 63.557 1.00 97.19 220 GLU A C 1
ATOM 1633 O O . GLU A 1 220 ? -24.950 -1.597 62.385 1.00 97.19 220 GLU A O 1
ATOM 1638 N N . HIS A 1 221 ? -24.641 0.023 63.912 1.00 97.81 221 HIS A N 1
ATOM 1639 C CA . HIS A 1 221 ? -24.679 1.110 62.934 1.00 97.81 221 HIS A CA 1
ATOM 1640 C C . HIS A 1 221 ? -23.548 0.995 61.902 1.00 97.81 221 HIS A C 1
ATOM 1642 O O . HIS A 1 221 ? -23.819 1.054 60.701 1.00 97.81 221 HIS A O 1
ATOM 1648 N N . GLN A 1 222 ? -22.312 0.753 62.355 1.00 97.25 222 GLN A N 1
ATOM 1649 C CA . GLN A 1 222 ? -21.158 0.605 61.464 1.00 97.25 222 GLN A CA 1
ATOM 1650 C C . GLN A 1 222 ? -21.258 -0.630 60.567 1.00 97.25 222 GLN A C 1
ATOM 1652 O O . GLN A 1 222 ? -20.934 -0.567 59.384 1.00 97.25 222 GLN A O 1
ATOM 1657 N N . THR A 1 223 ? -21.793 -1.734 61.091 1.00 97.81 223 THR A N 1
ATOM 1658 C CA . THR A 1 223 ? -22.027 -2.947 60.295 1.00 97.81 223 THR A CA 1
ATOM 1659 C C . THR A 1 223 ? -23.017 -2.678 59.158 1.00 97.81 223 THR A C 1
ATOM 1661 O O . THR A 1 223 ? -22.735 -3.010 58.010 1.00 97.81 223 THR A O 1
ATOM 1664 N N . LYS A 1 224 ? -24.138 -1.994 59.433 1.00 98.31 224 LYS A N 1
ATOM 1665 C CA . LYS A 1 224 ? -25.120 -1.622 58.395 1.00 98.31 224 LYS A CA 1
ATOM 1666 C C . LYS A 1 224 ? -24.524 -0.693 57.338 1.00 98.31 224 LYS A C 1
ATOM 1668 O O . LYS A 1 224 ? -24.845 -0.822 56.158 1.00 98.31 224 LYS A O 1
ATOM 1673 N N . MET A 1 225 ? -23.661 0.240 57.744 1.00 98.12 225 MET A N 1
ATOM 1674 C CA . MET A 1 225 ? -22.962 1.121 56.807 1.00 98.12 225 MET A CA 1
ATOM 1675 C C . MET A 1 225 ? -21.988 0.334 55.922 1.00 98.12 225 MET A C 1
ATOM 1677 O O . MET A 1 225 ? -21.992 0.508 54.703 1.00 98.12 225 MET A O 1
ATOM 1681 N N . ALA A 1 226 ? -21.221 -0.587 56.508 1.00 97.75 226 ALA A N 1
ATOM 1682 C CA . ALA A 1 226 ? -20.325 -1.468 55.771 1.00 97.75 226 ALA A CA 1
ATOM 1683 C C . ALA A 1 226 ? -21.075 -2.350 54.755 1.00 97.75 226 ALA A C 1
ATOM 1685 O O . ALA A 1 226 ? -20.630 -2.467 53.610 1.00 97.75 226 ALA A O 1
ATOM 1686 N N . GLU A 1 227 ? -22.220 -2.926 55.135 1.00 98.19 227 GLU A N 1
ATOM 1687 C CA . GLU A 1 227 ? -23.087 -3.710 54.242 1.00 98.19 227 GLU A CA 1
ATOM 1688 C C . GLU A 1 227 ? -23.634 -2.863 53.085 1.00 98.19 227 GLU A C 1
ATOM 1690 O O . GLU A 1 227 ? -23.620 -3.304 51.933 1.00 98.19 227 GLU A O 1
ATOM 1695 N N . ALA A 1 228 ? -24.062 -1.626 53.359 1.00 98.38 228 ALA A N 1
ATOM 1696 C CA . ALA A 1 228 ? -24.537 -0.704 52.329 1.00 98.38 228 ALA A CA 1
ATOM 1697 C C . ALA A 1 228 ? -23.430 -0.347 51.318 1.00 98.38 228 ALA A C 1
ATOM 1699 O O . ALA A 1 228 ? -23.662 -0.403 50.106 1.00 98.38 228 ALA A O 1
ATOM 1700 N N . LEU A 1 229 ? -22.216 -0.044 51.799 1.00 97.81 229 LEU A N 1
ATOM 1701 C CA . LEU A 1 229 ? -21.046 0.219 50.950 1.00 97.81 229 LEU A CA 1
ATOM 1702 C C . LEU A 1 229 ? -20.676 -1.004 50.103 1.00 97.81 229 LEU A C 1
ATOM 1704 O O . LEU A 1 229 ? -20.385 -0.868 48.912 1.00 97.81 229 LEU A O 1
ATOM 1708 N N . LEU A 1 230 ? -20.730 -2.207 50.684 1.00 98.25 230 LEU A N 1
ATOM 1709 C CA . LEU A 1 230 ? -20.459 -3.448 49.960 1.00 98.25 230 LEU A CA 1
ATOM 1710 C C . LEU A 1 230 ? -21.491 -3.687 48.852 1.00 98.25 230 LEU A C 1
ATOM 1712 O O . LEU A 1 230 ? -21.106 -3.972 47.717 1.00 98.25 230 LEU A O 1
ATOM 1716 N N . GLY A 1 231 ? -22.780 -3.499 49.146 1.00 97.94 231 GLY A N 1
ATOM 1717 C CA . GLY A 1 231 ? -23.850 -3.600 48.153 1.00 97.94 231 GLY A CA 1
ATOM 1718 C C . GLY A 1 231 ? -23.670 -2.608 46.997 1.00 97.94 231 GLY A C 1
ATOM 1719 O O . GLY A 1 231 ? -23.807 -2.977 45.828 1.00 97.94 231 GLY A O 1
ATOM 1720 N N . GLN A 1 232 ? -23.275 -1.364 47.294 1.00 98.00 232 GLN A N 1
ATOM 1721 C CA . GLN A 1 232 ? -22.951 -0.370 46.266 1.00 98.00 232 GLN A CA 1
ATOM 1722 C C . GLN A 1 232 ? -21.734 -0.791 45.430 1.00 98.00 232 GLN A C 1
ATOM 1724 O O . GLN A 1 232 ? -21.749 -0.676 44.200 1.00 98.00 232 GLN A O 1
ATOM 1729 N N . ALA A 1 233 ? -20.692 -1.320 46.071 1.00 97.88 233 ALA A N 1
ATOM 1730 C CA . ALA A 1 233 ? -19.509 -1.804 45.379 1.00 97.88 233 ALA A CA 1
ATOM 1731 C C . ALA A 1 233 ? -19.832 -2.963 44.424 1.00 97.88 233 ALA A C 1
ATOM 1733 O O . ALA A 1 233 ? -19.321 -3.004 43.301 1.00 97.88 233 ALA A O 1
ATOM 1734 N N . GLU A 1 234 ? -20.678 -3.906 44.836 1.00 98.06 234 GLU A N 1
ATOM 1735 C CA . GLU A 1 234 ? -21.121 -5.020 43.996 1.00 98.06 234 GLU A CA 1
ATOM 1736 C C . GLU A 1 234 ? -21.944 -4.548 42.796 1.00 98.06 234 GLU A C 1
ATOM 1738 O O . GLU A 1 234 ? -21.704 -5.014 41.678 1.00 98.06 234 GLU A O 1
ATOM 1743 N N . ALA A 1 235 ? -22.825 -3.560 42.985 1.00 98.19 235 ALA A N 1
ATOM 1744 C CA . ALA A 1 235 ? -23.568 -2.941 41.891 1.00 98.19 235 ALA A CA 1
ATOM 1745 C C . ALA A 1 235 ? -22.632 -2.292 40.852 1.00 98.19 235 ALA A C 1
ATOM 1747 O O . ALA A 1 235 ? -22.772 -2.550 39.654 1.00 98.19 235 ALA A O 1
ATOM 1748 N N . LEU A 1 236 ? -21.624 -1.522 41.291 1.00 97.62 236 LEU A N 1
ATOM 1749 C CA . LEU A 1 236 ? -20.620 -0.933 40.390 1.00 97.62 236 LEU A CA 1
ATOM 1750 C C . LEU A 1 236 ? -19.812 -2.002 39.645 1.00 97.62 236 LEU A C 1
ATOM 1752 O O . LEU A 1 236 ? -19.526 -1.853 38.456 1.00 97.62 236 LEU A O 1
ATOM 1756 N N . ARG A 1 237 ? -19.471 -3.111 40.312 1.00 98.19 237 ARG A N 1
ATOM 1757 C CA . ARG A 1 237 ? -18.776 -4.242 39.679 1.00 98.19 237 ARG A CA 1
ATOM 1758 C C . ARG A 1 237 ? -19.641 -4.921 38.617 1.00 98.19 237 ARG A C 1
ATOM 1760 O O . ARG A 1 237 ? -19.118 -5.293 37.565 1.00 98.19 237 ARG A O 1
ATOM 1767 N N . GLY A 1 238 ? -20.941 -5.069 38.875 1.00 97.56 238 GLY A N 1
ATOM 1768 C CA . GLY A 1 238 ? -21.919 -5.561 37.903 1.00 97.56 238 GLY A CA 1
ATOM 1769 C C . GLY A 1 238 ? -21.977 -4.668 36.663 1.00 97.56 238 GLY A C 1
ATOM 1770 O O . GLY A 1 238 ? -21.766 -5.146 35.548 1.00 97.56 238 GLY A O 1
ATOM 1771 N N . GLN A 1 239 ? -22.126 -3.354 36.860 1.00 97.56 239 GLN A N 1
ATOM 1772 C CA . GLN A 1 239 ? -22.115 -2.369 35.771 1.00 97.56 239 GLN A CA 1
ATOM 1773 C C . GLN A 1 239 ? -20.799 -2.396 34.979 1.00 97.56 239 GLN A C 1
ATOM 1775 O O . GLN A 1 239 ? -20.812 -2.403 33.748 1.00 97.56 239 GLN A O 1
ATOM 1780 N N . ALA A 1 240 ? -19.650 -2.490 35.657 1.00 97.50 240 ALA A N 1
ATOM 1781 C CA . ALA A 1 240 ? -18.350 -2.617 35.001 1.00 97.50 240 ALA A CA 1
ATOM 1782 C C . ALA A 1 240 ? -18.289 -3.844 34.071 1.00 97.50 240 ALA A C 1
ATOM 1784 O O . ALA A 1 240 ? -17.753 -3.764 32.961 1.00 97.50 240 ALA A O 1
ATOM 1785 N N . ALA A 1 241 ? -18.849 -4.980 34.500 1.00 97.94 241 ALA A N 1
ATOM 1786 C CA . ALA A 1 241 ? -18.908 -6.195 33.694 1.00 97.94 241 ALA A CA 1
ATOM 1787 C C . ALA A 1 241 ? -19.818 -6.030 32.464 1.00 97.94 241 ALA A C 1
ATOM 1789 O O . ALA A 1 241 ? -19.434 -6.445 31.368 1.00 97.94 241 ALA A O 1
ATOM 1790 N N . GLU A 1 242 ? -20.975 -5.383 32.613 1.00 97.38 242 GLU A N 1
ATOM 1791 C CA . GLU A 1 242 ? -21.901 -5.101 31.508 1.00 97.38 242 GLU A CA 1
ATOM 1792 C C . GLU A 1 242 ? -21.284 -4.171 30.457 1.00 97.38 242 GLU A C 1
ATOM 1794 O O . GLU A 1 242 ? -21.271 -4.495 29.266 1.00 97.38 242 GLU A O 1
ATOM 1799 N N . VAL A 1 243 ? -20.701 -3.051 30.891 1.00 96.50 243 VAL A N 1
ATOM 1800 C CA . VAL A 1 243 ? -20.011 -2.076 30.026 1.00 96.50 243 VAL A CA 1
ATOM 1801 C C . VAL A 1 243 ? -18.852 -2.754 29.286 1.00 96.50 243 VAL A C 1
ATOM 1803 O O . VAL A 1 243 ? -18.688 -2.596 28.072 1.00 96.50 243 VAL A O 1
ATOM 1806 N N . ARG A 1 244 ? -18.078 -3.599 29.979 1.00 97.62 244 ARG A N 1
ATOM 1807 C CA . ARG A 1 244 ? -17.011 -4.394 29.356 1.00 97.62 244 ARG A CA 1
ATOM 1808 C C . ARG A 1 244 ? -17.555 -5.392 28.332 1.00 97.62 244 ARG A C 1
ATOM 1810 O O . ARG A 1 244 ? -16.945 -5.568 27.276 1.00 97.62 244 ARG A O 1
ATOM 1817 N N . ALA A 1 245 ? -18.683 -6.042 28.610 1.00 97.25 245 ALA A N 1
ATOM 1818 C CA . ALA A 1 245 ? -19.324 -6.952 27.666 1.00 97.25 245 ALA A CA 1
ATOM 1819 C C . ALA A 1 245 ? -19.797 -6.215 26.400 1.00 97.25 245 ALA A C 1
ATOM 1821 O O . ALA A 1 245 ? -19.629 -6.735 25.295 1.00 97.25 245 ALA A O 1
ATOM 1822 N N . GLN A 1 246 ? -20.309 -4.987 26.527 1.00 96.62 246 GLN A N 1
ATOM 1823 C CA . GLN A 1 246 ? -20.660 -4.140 25.380 1.00 96.62 246 GLN A CA 1
ATOM 1824 C C . GLN A 1 246 ? -19.433 -3.807 24.519 1.00 96.62 246 GLN A C 1
ATOM 1826 O O . GLN A 1 246 ? -19.481 -3.984 23.300 1.00 96.62 246 GLN A O 1
ATOM 1831 N N . ALA A 1 247 ? -18.300 -3.441 25.131 1.00 95.88 247 ALA A N 1
ATOM 1832 C CA . ALA A 1 247 ? -17.049 -3.227 24.397 1.00 95.88 247 ALA A CA 1
ATOM 1833 C C . ALA A 1 247 ? -16.611 -4.474 23.605 1.00 95.88 247 ALA A C 1
ATOM 1835 O O . ALA A 1 247 ? -16.164 -4.371 22.461 1.00 95.88 247 ALA A O 1
ATOM 1836 N N . LEU A 1 248 ? -16.770 -5.672 24.182 1.00 96.44 248 LEU A N 1
ATOM 1837 C CA . LEU A 1 248 ? -16.456 -6.930 23.498 1.00 96.44 248 LEU A CA 1
ATOM 1838 C C . LEU A 1 248 ? -17.384 -7.202 22.309 1.00 96.44 248 LEU A C 1
ATOM 1840 O O . LEU A 1 248 ? -16.905 -7.676 21.279 1.00 96.44 248 LEU A O 1
ATOM 1844 N N . ARG A 1 249 ? -18.674 -6.860 22.404 1.00 95.81 249 ARG A N 1
ATOM 1845 C CA . ARG A 1 249 ? -19.606 -6.951 21.265 1.00 95.81 249 ARG A CA 1
ATOM 1846 C C . ARG A 1 249 ? -19.181 -6.026 20.123 1.00 95.81 249 ARG A C 1
ATOM 1848 O O . ARG A 1 249 ? -19.148 -6.458 18.974 1.00 95.81 249 ARG A O 1
ATOM 1855 N N . ILE A 1 250 ? -18.770 -4.791 20.432 1.00 94.94 250 ILE A N 1
ATOM 1856 C CA . ILE A 1 250 ? -18.227 -3.860 19.426 1.00 94.94 250 ILE A CA 1
ATOM 1857 C C . ILE A 1 250 ? -16.973 -4.457 18.776 1.00 94.94 250 ILE A C 1
ATOM 1859 O O . ILE A 1 250 ? -16.857 -4.465 17.550 1.00 94.94 250 ILE A O 1
ATOM 1863 N N . ARG A 1 251 ? -16.062 -5.026 19.578 1.00 96.44 251 ARG A N 1
ATOM 1864 C CA . ARG A 1 251 ? -14.847 -5.685 19.079 1.00 96.44 251 ARG A CA 1
ATOM 1865 C C . ARG A 1 251 ? -15.158 -6.828 18.112 1.00 96.44 251 ARG A C 1
ATOM 1867 O O . ARG A 1 251 ? -14.490 -6.943 17.090 1.00 96.44 251 ARG A O 1
ATOM 1874 N N . GLN A 1 252 ? -16.155 -7.655 18.422 1.00 95.88 252 GLN A N 1
ATOM 1875 C CA . GLN A 1 252 ? -16.596 -8.754 17.554 1.00 95.88 252 GLN A CA 1
ATOM 1876 C C . GLN A 1 252 ? -17.186 -8.252 16.227 1.00 95.88 252 GLN A C 1
ATOM 1878 O O . GLN A 1 252 ? -17.079 -8.947 15.220 1.00 95.88 252 GLN A O 1
ATOM 1883 N N . GLY A 1 253 ? -17.757 -7.043 16.204 1.00 94.19 253 GLY A N 1
ATOM 1884 C CA . GLY A 1 253 ? -18.274 -6.400 14.995 1.00 94.19 253 GLY A CA 1
ATOM 1885 C C . GLY A 1 253 ? -17.215 -5.720 14.116 1.00 94.19 253 GLY A C 1
ATOM 1886 O O . GLY A 1 253 ? -17.476 -5.480 12.940 1.00 94.19 253 GLY A O 1
ATOM 1887 N N . LEU A 1 254 ? -16.012 -5.429 14.629 1.00 93.25 254 LEU A N 1
ATOM 1888 C CA . LEU A 1 254 ? -14.962 -4.729 13.867 1.00 93.25 254 LEU A CA 1
ATOM 1889 C C . LEU A 1 254 ? -14.591 -5.392 12.521 1.00 93.25 254 LEU A C 1
ATOM 1891 O O . LEU A 1 254 ? -14.485 -4.656 11.536 1.00 93.25 254 LEU A O 1
ATOM 1895 N N . PRO A 1 255 ? -14.457 -6.733 12.414 1.00 96.69 255 PRO A N 1
ATOM 1896 C CA . PRO A 1 255 ? -14.146 -7.390 11.142 1.00 96.69 255 PRO A CA 1
ATOM 1897 C C . PRO A 1 255 ? -15.197 -7.159 10.048 1.00 96.69 255 PRO A C 1
ATOM 1899 O O . PRO A 1 255 ? -14.887 -7.263 8.863 1.00 96.69 255 PRO A O 1
ATOM 1902 N N . VAL A 1 256 ? -16.443 -6.833 10.416 1.00 96.12 256 VAL A N 1
ATOM 1903 C CA . VAL A 1 256 ? -17.511 -6.547 9.446 1.00 96.12 256 VAL A CA 1
ATOM 1904 C C . VAL A 1 256 ? -17.201 -5.272 8.663 1.00 96.12 256 VAL A C 1
ATOM 1906 O O . VAL A 1 256 ? -17.374 -5.255 7.448 1.00 96.12 256 VAL A O 1
ATOM 1909 N N . TYR A 1 257 ? -16.678 -4.231 9.319 1.00 93.81 257 TYR A N 1
ATOM 1910 C CA . TYR A 1 257 ? -16.289 -2.989 8.643 1.00 93.81 257 TYR A CA 1
ATOM 1911 C C . TYR A 1 257 ? -15.098 -3.187 7.702 1.00 93.81 257 TYR A C 1
ATOM 1913 O O . TYR A 1 257 ? -15.077 -2.611 6.617 1.00 93.81 257 TYR A O 1
ATOM 1921 N N . GLU A 1 258 ? -14.126 -4.017 8.091 1.00 93.12 258 GLU A N 1
ATOM 1922 C CA . GLU A 1 258 ? -12.974 -4.348 7.243 1.00 93.12 258 GLU A CA 1
ATOM 1923 C C . GLU A 1 258 ? -13.422 -5.087 5.974 1.00 93.12 258 GLU A C 1
ATOM 1925 O O . GLU A 1 258 ? -13.070 -4.674 4.868 1.00 93.12 258 GLU A O 1
ATOM 1930 N N . ARG A 1 259 ? -14.275 -6.112 6.119 1.00 94.81 259 ARG A N 1
ATOM 1931 C CA . ARG A 1 259 ? -14.854 -6.838 4.976 1.00 94.81 259 ARG A CA 1
ATOM 1932 C C . ARG A 1 259 ? -15.717 -5.937 4.098 1.00 94.81 259 ARG A C 1
ATOM 1934 O O . ARG A 1 259 ? -15.613 -6.004 2.880 1.00 94.81 259 ARG A O 1
ATOM 1941 N N . ALA A 1 260 ? -16.543 -5.076 4.691 1.00 92.06 260 ALA A N 1
ATOM 1942 C CA . ALA A 1 260 ? -17.378 -4.148 3.932 1.00 92.06 260 ALA A CA 1
ATOM 1943 C C . ALA A 1 260 ? -16.534 -3.152 3.117 1.00 92.06 260 ALA A C 1
ATOM 1945 O O . ALA A 1 260 ? -16.846 -2.897 1.957 1.00 92.06 260 ALA A O 1
ATOM 1946 N N . GLY A 1 261 ? -15.427 -2.655 3.681 1.00 90.81 261 GLY A N 1
ATOM 1947 C CA . GLY A 1 261 ? -14.471 -1.818 2.956 1.00 90.81 261 GLY A CA 1
ATOM 1948 C C . GLY A 1 261 ? -13.798 -2.549 1.790 1.00 90.81 261 GLY A C 1
ATOM 1949 O O . GLY A 1 261 ? -13.686 -1.981 0.705 1.00 90.81 261 GLY A O 1
ATOM 1950 N N . GLN A 1 26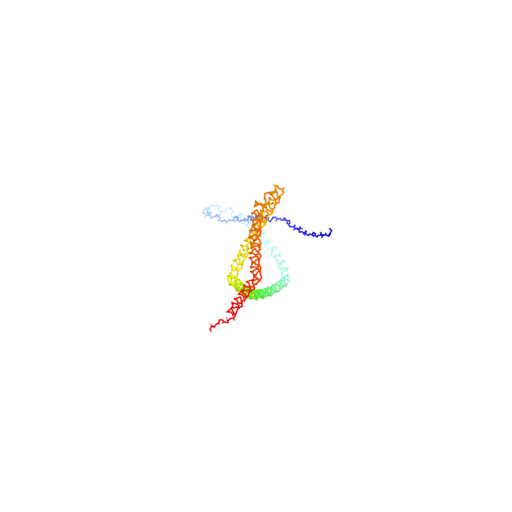2 ? -13.404 -3.812 1.988 1.00 93.12 262 GLN A N 1
ATOM 1951 C CA . GLN A 1 262 ? -12.843 -4.658 0.925 1.00 93.12 262 GLN A CA 1
ATOM 1952 C C . GLN A 1 262 ? -13.853 -4.873 -0.207 1.00 93.12 262 GLN A C 1
ATOM 1954 O O . GLN A 1 262 ? -13.555 -4.535 -1.349 1.00 93.12 262 GLN A O 1
ATOM 1959 N N . VAL A 1 263 ? -15.074 -5.309 0.113 1.00 94.25 263 VAL A N 1
ATOM 1960 C CA . VAL A 1 263 ? -16.143 -5.527 -0.876 1.00 94.25 263 VAL A CA 1
ATOM 1961 C C . VAL A 1 263 ? -16.475 -4.239 -1.634 1.00 94.25 263 VAL A C 1
ATOM 1963 O O . VAL A 1 263 ? -16.605 -4.260 -2.857 1.00 94.25 263 VAL A O 1
A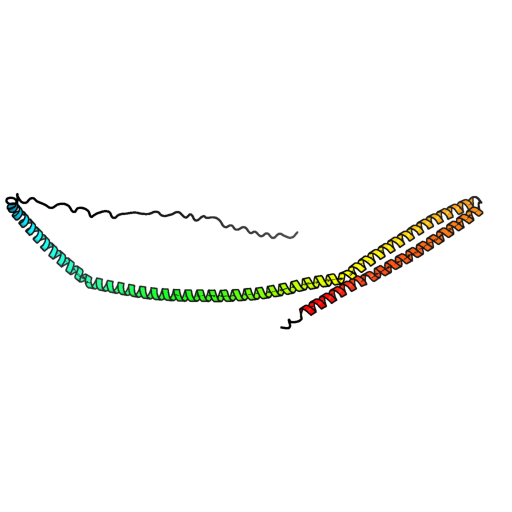TOM 1966 N N . ALA A 1 264 ? -16.561 -3.096 -0.946 1.00 89.88 264 ALA A N 1
ATOM 1967 C CA . ALA A 1 264 ? -16.786 -1.810 -1.601 1.00 89.88 264 ALA A CA 1
ATOM 1968 C C . ALA A 1 264 ? -15.647 -1.465 -2.577 1.00 89.88 264 ALA A C 1
ATOM 1970 O O . ALA A 1 264 ? -15.913 -1.108 -3.725 1.00 89.88 264 ALA A O 1
ATOM 1971 N N . SER A 1 265 ? -14.389 -1.647 -2.162 1.00 91.69 265 SER A N 1
ATOM 1972 C CA . SER A 1 265 ? -13.226 -1.408 -3.023 1.00 91.69 265 SER A CA 1
ATOM 1973 C C . SER A 1 265 ? -13.190 -2.336 -4.247 1.00 91.69 265 SER A C 1
ATOM 1975 O O . SER A 1 265 ? -12.952 -1.875 -5.362 1.00 91.69 265 SER A O 1
ATOM 1977 N N . GLU A 1 266 ? -13.504 -3.622 -4.071 1.00 90.69 266 GLU A N 1
ATOM 1978 C CA . GLU A 1 266 ? -13.533 -4.623 -5.139 1.00 90.69 266 GLU A CA 1
ATOM 1979 C C . GLU A 1 266 ? -14.677 -4.362 -6.123 1.00 90.69 266 GLU A C 1
ATOM 1981 O O . GLU A 1 266 ? -14.475 -4.437 -7.335 1.00 90.69 266 GLU A O 1
ATOM 1986 N N . SER A 1 267 ? -15.859 -3.994 -5.618 1.00 91.69 267 SER A N 1
ATOM 1987 C CA . SER A 1 267 ? -17.033 -3.696 -6.446 1.00 91.69 267 SER A CA 1
ATOM 1988 C C . SER A 1 267 ? -16.803 -2.496 -7.371 1.00 91.69 267 SER A C 1
ATOM 1990 O O . SER A 1 267 ? -17.072 -2.581 -8.570 1.00 91.69 267 SER A O 1
ATOM 1992 N N . ILE A 1 268 ? -16.216 -1.407 -6.860 1.00 91.75 268 ILE A N 1
ATOM 1993 C CA . ILE A 1 268 ? -15.856 -0.236 -7.669 1.00 91.75 268 ILE A CA 1
ATOM 1994 C C . ILE A 1 268 ? -14.702 -0.558 -8.614 1.00 91.75 268 ILE A C 1
ATOM 1996 O O . ILE A 1 268 ? -14.754 -0.167 -9.780 1.00 91.75 268 ILE A O 1
ATOM 2000 N N . ALA A 1 269 ? -13.699 -1.324 -8.175 1.00 90.44 269 ALA A N 1
ATOM 2001 C CA . ALA A 1 269 ? -12.626 -1.750 -9.067 1.00 90.44 269 ALA A CA 1
ATOM 2002 C C . ALA A 1 269 ? -13.156 -2.577 -10.252 1.00 90.44 269 ALA A C 1
ATOM 2004 O O . ALA A 1 269 ? -12.741 -2.357 -11.392 1.00 90.44 269 ALA A O 1
ATOM 2005 N N . ALA A 1 270 ? -14.103 -3.487 -10.008 1.00 89.81 270 ALA A N 1
ATOM 2006 C CA . ALA A 1 270 ? -14.776 -4.259 -11.047 1.00 89.81 270 ALA A CA 1
ATOM 2007 C C . ALA A 1 270 ? -15.612 -3.363 -11.978 1.00 89.81 270 ALA A C 1
ATOM 2009 O O . ALA A 1 270 ? -15.500 -3.477 -13.200 1.00 89.81 270 ALA A O 1
ATOM 2010 N N . ALA A 1 271 ? -16.381 -2.420 -11.425 1.00 90.75 271 ALA A N 1
ATOM 2011 C CA . ALA A 1 271 ? -17.193 -1.485 -12.204 1.00 90.75 271 ALA A CA 1
ATOM 2012 C C . ALA A 1 271 ? -16.339 -0.585 -13.118 1.00 90.75 271 ALA A C 1
ATOM 2014 O O . ALA A 1 271 ? -16.625 -0.457 -14.311 1.00 90.75 271 ALA A O 1
ATOM 2015 N N . VAL A 1 272 ? -15.243 -0.011 -12.610 1.00 89.75 272 VAL A N 1
ATOM 2016 C CA . VAL A 1 272 ? -14.345 0.847 -13.405 1.00 89.75 272 VAL A CA 1
ATOM 2017 C C . VAL A 1 272 ? -13.613 0.043 -14.484 1.00 89.75 272 VAL A C 1
ATOM 2019 O O . VAL A 1 272 ? -13.469 0.521 -15.606 1.00 89.75 272 VAL A O 1
ATOM 2022 N N . ARG A 1 273 ? -13.205 -1.201 -14.200 1.00 87.50 273 ARG A N 1
ATOM 2023 C CA . ARG A 1 273 ? -12.634 -2.084 -15.233 1.00 87.50 273 ARG A CA 1
ATOM 2024 C C . ARG A 1 273 ? -13.654 -2.416 -16.324 1.00 87.50 273 ARG A C 1
ATOM 2026 O O . ARG A 1 273 ? -13.298 -2.374 -17.495 1.00 87.50 273 ARG A O 1
ATOM 2033 N N . SER A 1 274 ? -14.911 -2.682 -15.959 1.00 88.06 274 SER A N 1
ATOM 2034 C CA . SER A 1 274 ? -15.966 -3.005 -16.933 1.00 88.06 274 SER A CA 1
ATOM 2035 C C . SER A 1 274 ? -16.285 -1.838 -17.877 1.00 88.06 274 SER A C 1
ATOM 2037 O O . SER A 1 274 ? -16.427 -2.035 -19.083 1.00 88.06 274 SER A O 1
ATOM 2039 N N . THR A 1 275 ? -16.305 -0.600 -17.368 1.00 85.12 275 THR A N 1
ATOM 2040 C CA . THR A 1 275 ? -16.566 0.593 -18.194 1.00 85.12 275 THR A CA 1
ATOM 2041 C C . THR A 1 275 ? -15.419 0.914 -19.148 1.00 85.12 275 THR A C 1
ATOM 2043 O O . THR A 1 275 ? -15.657 1.445 -20.227 1.00 85.12 275 THR A O 1
ATOM 2046 N N . ALA A 1 276 ? -14.186 0.537 -18.803 1.00 80.88 276 ALA A N 1
ATOM 2047 C CA . ALA A 1 276 ? -13.024 0.725 -19.667 1.00 80.88 276 ALA A CA 1
ATOM 2048 C C . ALA A 1 276 ? -12.954 -0.259 -20.850 1.00 80.88 276 ALA A C 1
ATOM 2050 O O . ALA A 1 276 ? -12.199 -0.022 -21.789 1.00 80.88 276 ALA A O 1
ATOM 2051 N N . THR A 1 277 ? -13.721 -1.353 -20.815 1.00 78.56 277 THR A N 1
ATOM 2052 C CA . THR A 1 277 ? -13.714 -2.385 -21.867 1.00 78.56 277 THR A CA 1
ATOM 2053 C C . THR A 1 277 ? -14.742 -2.175 -22.980 1.00 78.56 277 THR A C 1
ATOM 2055 O O . THR A 1 277 ? -14.749 -2.943 -23.940 1.00 78.56 277 THR A O 1
ATOM 2058 N N . LEU A 1 278 ? -15.595 -1.147 -22.898 1.00 67.31 278 LEU A N 1
ATOM 2059 C CA . LEU A 1 278 ? -16.534 -0.843 -23.980 1.00 67.31 278 LEU A CA 1
ATOM 2060 C C . LEU A 1 278 ? -15.768 -0.266 -25.185 1.00 67.31 278 LEU A C 1
ATOM 2062 O O . LEU A 1 278 ? -15.069 0.740 -25.022 1.00 67.31 278 LEU A O 1
ATOM 2066 N N . PRO A 1 279 ? -15.864 -0.879 -26.384 1.00 63.94 279 PRO A N 1
ATOM 2067 C CA . PRO A 1 279 ? -15.217 -0.336 -27.567 1.00 63.94 279 PRO A CA 1
ATOM 2068 C C . PRO A 1 279 ? -15.790 1.057 -27.869 1.00 63.94 279 PRO A C 1
ATOM 2070 O O . PRO A 1 279 ? -16.995 1.268 -27.702 1.00 63.94 279 PRO A O 1
ATOM 2073 N N . PRO A 1 280 ? -14.954 2.017 -28.302 1.00 62.03 280 PRO A N 1
ATOM 2074 C CA . PRO A 1 280 ? -15.446 3.315 -28.740 1.00 62.03 280 PRO A CA 1
ATOM 2075 C C . PRO A 1 280 ? -16.435 3.104 -29.892 1.00 62.03 280 PRO A C 1
ATOM 2077 O O . PRO A 1 280 ? -16.084 2.524 -30.919 1.00 62.03 280 PRO A O 1
ATOM 2080 N N . ILE A 1 281 ? -17.682 3.535 -29.693 1.00 62.50 281 ILE A N 1
ATOM 2081 C CA . ILE A 1 281 ? -18.6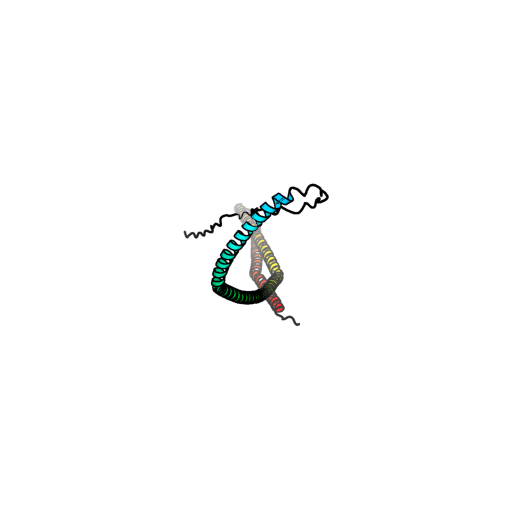97 3.581 -30.747 1.00 62.50 281 ILE A CA 1
ATOM 2082 C C . ILE A 1 281 ? -18.273 4.731 -31.667 1.00 62.50 281 ILE A C 1
ATOM 2084 O O . ILE A 1 281 ? -18.405 5.895 -31.286 1.00 62.50 281 ILE A O 1
ATOM 2088 N N . TYR A 1 282 ? -17.669 4.393 -32.806 1.00 59.84 282 TYR A N 1
ATOM 2089 C CA . TYR A 1 282 ? -17.330 5.326 -33.882 1.00 59.84 282 TYR A CA 1
ATOM 2090 C C . TYR A 1 282 ? -18.417 5.319 -34.951 1.00 59.84 282 TYR A C 1
ATOM 2092 O O . TYR A 1 282 ? -18.921 4.214 -35.257 1.00 59.84 282 TYR A O 1
#